Protein AF-A0A7S3GL20-F1 (afdb_monomer_lite)

Structure (mmCIF, N/CA/C/O backbone):
data_AF-A0A7S3GL20-F1
#
_entry.id   AF-A0A7S3GL20-F1
#
loop_
_atom_site.group_PDB
_atom_site.id
_atom_site.type_symbol
_atom_site.label_atom_id
_atom_site.label_alt_id
_atom_site.label_comp_id
_atom_site.label_asym_id
_atom_site.label_entity_id
_atom_site.label_seq_id
_atom_site.pdbx_PDB_ins_code
_atom_site.Cartn_x
_atom_site.Cartn_y
_atom_site.Cartn_z
_atom_site.occupancy
_atom_site.B_iso_or_equiv
_atom_site.auth_seq_id
_atom_site.auth_comp_id
_atom_site.auth_asym_id
_atom_site.auth_atom_id
_atom_site.pdbx_PDB_model_num
ATOM 1 N N . THR A 1 1 ? -21.320 -26.200 -39.723 1.00 30.44 1 THR A N 1
ATOM 2 C CA . THR A 1 1 ? -20.321 -26.781 -38.805 1.00 30.44 1 THR A CA 1
ATOM 3 C C . THR A 1 1 ? -19.218 -25.761 -38.632 1.00 30.44 1 THR A C 1
ATOM 5 O O . THR A 1 1 ? -18.372 -25.659 -39.505 1.00 30.44 1 THR A O 1
ATOM 8 N N . TYR A 1 2 ? -19.296 -24.916 -37.602 1.00 21.91 2 TYR A N 1
ATOM 9 C CA . TYR A 1 2 ? -18.288 -23.882 -37.343 1.00 21.91 2 TYR A CA 1
ATOM 10 C C . TYR A 1 2 ? -17.521 -24.263 -36.082 1.00 21.91 2 TYR A C 1
ATOM 12 O O . TYR A 1 2 ? -18.054 -24.242 -34.976 1.00 21.91 2 TYR A O 1
ATOM 20 N N . THR A 1 3 ? -16.285 -24.696 -36.287 1.00 19.56 3 THR A N 1
ATOM 21 C CA . THR A 1 3 ? -15.279 -24.933 -35.256 1.00 19.56 3 THR A CA 1
ATOM 22 C C . THR A 1 3 ? -14.728 -23.594 -34.778 1.00 19.56 3 THR A C 1
ATOM 24 O O . THR A 1 3 ? -14.127 -22.863 -35.562 1.00 19.56 3 THR A O 1
ATOM 27 N N . TYR A 1 4 ? -14.914 -23.283 -33.495 1.00 23.25 4 TYR A N 1
ATOM 28 C CA . TYR A 1 4 ? -14.201 -22.200 -32.823 1.00 23.25 4 TYR A CA 1
ATOM 29 C C . TYR A 1 4 ? -12.856 -22.735 -32.331 1.00 23.25 4 TYR A C 1
ATOM 31 O O . TYR A 1 4 ? -12.801 -23.557 -31.418 1.00 23.25 4 TYR A O 1
ATOM 39 N N . THR A 1 5 ? -11.764 -22.282 -32.936 1.00 19.97 5 THR A N 1
ATOM 40 C CA . THR A 1 5 ? -10.414 -22.454 -32.393 1.00 19.97 5 THR A CA 1
ATOM 41 C C . THR A 1 5 ? -10.163 -21.374 -31.345 1.00 19.97 5 THR A C 1
ATOM 43 O O . THR A 1 5 ? -10.086 -20.190 -31.667 1.00 19.97 5 THR A O 1
ATOM 46 N N . CYS A 1 6 ? -10.064 -21.791 -30.084 1.00 21.00 6 CYS A N 1
ATOM 47 C CA . CYS A 1 6 ? -9.682 -20.957 -28.952 1.00 21.00 6 CYS A CA 1
ATOM 48 C C . CYS A 1 6 ? -8.152 -20.825 -28.917 1.00 21.00 6 CYS A C 1
ATOM 50 O O . CYS A 1 6 ? -7.453 -21.772 -28.562 1.00 21.00 6 CYS A O 1
ATOM 52 N N . THR A 1 7 ? -7.623 -19.663 -29.296 1.00 22.42 7 THR A N 1
ATOM 53 C CA . THR A 1 7 ? -6.230 -19.291 -29.027 1.00 22.42 7 THR A CA 1
ATOM 54 C C . THR A 1 7 ? -6.183 -18.491 -27.732 1.00 22.42 7 THR A C 1
ATOM 56 O O . THR A 1 7 ? -6.545 -17.316 -27.697 1.00 22.42 7 THR A O 1
ATOM 59 N N . TYR A 1 8 ? -5.760 -19.159 -26.659 1.00 27.27 8 TYR A N 1
ATOM 60 C CA . TYR A 1 8 ? -5.381 -18.551 -25.388 1.00 27.27 8 TYR A CA 1
ATOM 61 C C . TYR A 1 8 ? -4.146 -17.665 -25.602 1.00 27.27 8 TYR A C 1
ATOM 63 O O . TYR A 1 8 ? -3.027 -18.163 -25.706 1.00 27.27 8 TYR A O 1
ATOM 71 N N . THR A 1 9 ? -4.337 -16.350 -25.659 1.00 23.98 9 THR A N 1
ATOM 72 C CA . THR A 1 9 ? -3.248 -15.375 -25.535 1.00 23.98 9 THR A CA 1
ATOM 73 C C . THR A 1 9 ? -3.442 -14.593 -24.248 1.00 23.98 9 THR A C 1
ATOM 75 O O . THR A 1 9 ? -4.439 -13.890 -24.090 1.00 23.98 9 THR A O 1
ATOM 78 N N . HIS A 1 10 ? -2.487 -14.798 -23.339 1.00 24.86 10 HIS A N 1
ATOM 79 C CA . HIS A 1 10 ? -2.195 -14.068 -22.107 1.00 24.86 10 HIS A CA 1
ATOM 80 C C . HIS A 1 10 ? -3.009 -12.778 -21.930 1.00 24.86 10 HIS A C 1
ATOM 82 O O . HIS A 1 10 ? -2.803 -11.766 -22.598 1.00 24.86 10 HIS A O 1
ATOM 88 N N . THR A 1 11 ? -3.967 -12.855 -21.016 1.00 27.80 11 THR A N 1
ATOM 89 C CA . THR A 1 11 ? -4.930 -11.818 -20.670 1.00 27.80 11 THR A CA 1
ATOM 90 C C . THR A 1 11 ? -4.244 -10.525 -20.243 1.00 27.80 11 THR A C 1
ATOM 92 O O . THR A 1 11 ? -3.670 -10.426 -19.160 1.00 27.80 11 THR A O 1
ATOM 95 N N . HIS A 1 12 ? -4.377 -9.530 -21.118 1.00 26.92 12 HIS A N 1
ATOM 96 C CA . HIS A 1 12 ? -4.284 -8.102 -20.860 1.00 26.92 12 HIS A CA 1
ATOM 97 C C . HIS A 1 12 ? -4.959 -7.713 -19.534 1.00 26.92 12 HIS A C 1
ATOM 99 O O . HIS A 1 12 ? -6.183 -7.611 -19.458 1.00 26.92 12 HIS A O 1
ATOM 105 N N . ILE A 1 13 ? -4.167 -7.367 -18.520 1.00 30.36 13 ILE A N 1
ATOM 106 C CA . ILE A 1 13 ? -4.601 -6.369 -17.540 1.00 30.36 13 ILE A CA 1
ATOM 107 C C . ILE A 1 13 ? -4.420 -5.021 -18.242 1.00 30.36 13 ILE A C 1
ATOM 109 O O . ILE A 1 13 ? -3.361 -4.396 -18.201 1.00 30.36 13 ILE A O 1
ATOM 113 N N . HIS A 1 14 ? -5.452 -4.604 -18.976 1.00 27.98 14 HIS A N 1
ATOM 114 C CA . HIS A 1 14 ? -5.572 -3.246 -19.492 1.00 27.98 14 HIS A CA 1
ATOM 115 C C . HIS A 1 14 ? -5.753 -2.303 -18.293 1.00 27.98 14 HIS A C 1
ATOM 117 O O . HIS A 1 14 ? -6.866 -1.919 -17.942 1.00 27.98 14 HIS A O 1
ATOM 123 N N . ILE A 1 15 ? -4.648 -1.900 -17.662 1.00 29.78 15 ILE A N 1
ATOM 124 C CA . ILE A 1 15 ? -4.615 -0.624 -16.952 1.00 29.78 15 ILE A CA 1
ATOM 125 C C . ILE A 1 15 ? -4.786 0.413 -18.054 1.00 29.78 15 ILE A C 1
ATOM 127 O O . ILE A 1 15 ? -3.854 0.711 -18.803 1.00 29.78 15 ILE A O 1
ATOM 131 N N . GLN A 1 16 ? -6.030 0.855 -18.252 1.00 27.94 16 GLN A N 1
ATOM 132 C CA . GLN A 1 16 ? -6.341 1.931 -19.173 1.00 27.94 16 GLN A CA 1
ATOM 133 C C . GLN A 1 16 ? -5.397 3.088 -18.859 1.00 27.94 16 GLN A C 1
ATOM 135 O O . GLN A 1 16 ? -5.426 3.651 -17.766 1.00 27.94 16 GLN A O 1
ATOM 140 N N . ILE A 1 17 ? -4.584 3.454 -19.849 1.00 30.78 17 ILE A N 1
ATOM 141 C CA . ILE A 1 17 ? -3.959 4.768 -19.952 1.00 30.78 17 ILE A CA 1
ATOM 142 C C . ILE A 1 17 ? -5.120 5.763 -20.062 1.00 30.78 17 ILE A C 1
ATOM 144 O O . ILE A 1 17 ? -5.525 6.188 -21.141 1.00 30.78 17 ILE A O 1
ATOM 148 N N . GLN A 1 18 ? -5.728 6.090 -18.925 1.00 32.22 18 GLN A N 1
ATOM 149 C CA . GLN A 1 18 ? -6.886 6.968 -18.828 1.00 32.22 18 GLN A CA 1
ATOM 150 C C . GLN A 1 18 ? -6.434 8.423 -18.673 1.00 32.22 18 GLN A C 1
ATOM 152 O O . GLN A 1 18 ? -6.988 9.188 -17.891 1.00 32.22 18 GLN A O 1
ATOM 157 N N . VAL A 1 19 ? -5.409 8.802 -19.437 1.00 31.69 19 VAL A N 1
ATOM 158 C CA . VAL A 1 19 ? -4.873 10.167 -19.470 1.00 31.69 19 VAL A CA 1
ATOM 159 C C . VAL A 1 19 ? -5.169 10.858 -20.805 1.00 31.69 19 VAL A C 1
ATOM 161 O O . VAL A 1 19 ? -5.196 12.080 -20.858 1.00 31.69 19 VAL A O 1
ATOM 164 N N . LEU A 1 20 ? -5.500 10.121 -21.875 1.00 27.00 20 LEU A N 1
ATOM 165 C CA . LEU A 1 20 ? -5.707 10.719 -23.206 1.00 27.00 20 LEU A CA 1
ATOM 166 C C . LEU A 1 20 ? -7.079 10.459 -23.849 1.00 27.00 20 LEU A C 1
ATOM 168 O O . LEU A 1 20 ? -7.271 10.813 -25.007 1.00 27.00 20 LEU A O 1
ATOM 172 N N . SER A 1 21 ? -8.054 9.891 -23.130 1.00 26.25 21 SER A N 1
ATOM 173 C CA . SER A 1 21 ? -9.374 9.571 -23.715 1.00 26.25 21 SER A CA 1
ATOM 174 C C . SER A 1 21 ? -10.589 10.028 -22.895 1.00 26.25 21 SER A C 1
ATOM 176 O O . SER A 1 21 ? -11.670 9.468 -23.018 1.00 26.25 21 SER A O 1
ATOM 178 N N . ARG A 1 22 ? -10.467 11.082 -22.072 1.00 31.00 22 ARG A N 1
ATOM 179 C CA . ARG A 1 22 ? -11.632 11.715 -21.407 1.00 31.00 22 ARG A CA 1
ATOM 180 C C . ARG A 1 22 ? -12.296 12.803 -22.268 1.00 31.00 22 ARG A C 1
ATOM 182 O O . ARG A 1 22 ? -12.617 13.876 -21.766 1.00 31.00 22 ARG A O 1
ATOM 189 N N . HIS A 1 23 ? -12.519 12.527 -23.553 1.00 32.56 23 HIS A N 1
ATOM 190 C CA . HIS A 1 23 ? -13.416 13.327 -24.395 1.00 32.56 23 HIS A CA 1
ATOM 191 C C . HIS A 1 23 ? -14.403 12.423 -25.145 1.00 32.56 23 HIS A C 1
ATOM 193 O O . HIS A 1 23 ? -14.121 11.922 -26.226 1.00 32.56 23 HIS A O 1
ATOM 199 N N . GLY A 1 24 ? -15.567 12.252 -24.525 1.00 32.28 24 GLY A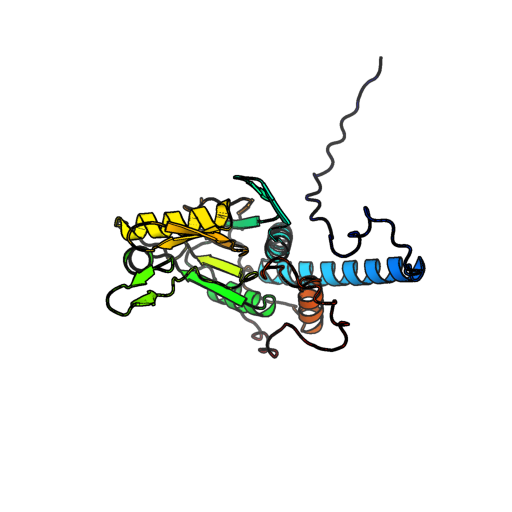 N 1
ATOM 200 C CA . GLY A 1 24 ? -16.773 11.577 -25.011 1.00 32.28 24 GLY A CA 1
ATOM 201 C C . GLY A 1 24 ? -17.559 11.198 -23.755 1.00 32.28 24 GLY A C 1
ATOM 202 O O . GLY A 1 24 ? -17.118 10.328 -23.024 1.00 32.28 24 GLY A O 1
ATOM 203 N N . ASP A 1 25 ? -18.555 11.941 -23.279 1.00 33.25 25 ASP A N 1
ATOM 204 C CA . ASP A 1 25 ? -19.716 12.469 -23.988 1.00 33.25 25 ASP A CA 1
ATOM 205 C C . ASP A 1 25 ? -20.115 13.867 -23.499 1.00 33.25 25 ASP A C 1
ATOM 207 O O . ASP A 1 25 ? -20.559 14.068 -22.370 1.00 33.25 25 ASP A O 1
ATOM 211 N N . GLY A 1 26 ? -19.988 14.845 -24.388 1.00 27.58 26 GLY A N 1
ATOM 212 C CA . GLY A 1 26 ? -20.417 16.220 -24.167 1.00 27.58 26 GLY A CA 1
ATOM 213 C C . GLY A 1 26 ? -19.928 17.073 -25.323 1.00 27.58 26 GLY A C 1
ATOM 214 O O . GLY A 1 26 ? -18.782 17.515 -25.331 1.00 27.58 26 GLY A O 1
ATOM 215 N N . TYR A 1 27 ? -20.775 17.243 -26.336 1.00 28.61 27 TYR A N 1
ATOM 216 C CA . TYR A 1 27 ? -20.508 18.055 -27.521 1.00 28.61 27 TYR A CA 1
ATOM 217 C C . TYR A 1 27 ? -20.230 19.521 -27.127 1.00 28.61 27 TYR A C 1
ATOM 219 O O . TYR A 1 27 ? -21.134 20.347 -27.063 1.00 28.61 27 TYR A O 1
ATOM 227 N N . ILE A 1 28 ? -18.960 19.861 -26.906 1.00 29.73 28 ILE A N 1
ATOM 228 C CA . ILE A 1 28 ? -18.428 21.216 -27.077 1.00 29.73 28 ILE A CA 1
ATOM 229 C C . ILE A 1 28 ? -17.234 21.079 -28.021 1.00 29.73 28 ILE A C 1
ATOM 231 O O . ILE A 1 28 ? -16.181 20.564 -27.648 1.00 29.73 28 ILE A O 1
ATOM 235 N N . LYS A 1 29 ? -17.422 21.494 -29.279 1.00 29.72 29 LYS A N 1
ATOM 236 C CA . LYS A 1 29 ? -16.366 21.540 -30.298 1.00 29.72 29 LYS A CA 1
ATOM 237 C C . LYS A 1 29 ? -15.327 22.595 -29.899 1.00 29.72 29 LYS A C 1
ATOM 239 O O . LYS A 1 29 ? -15.445 23.752 -30.289 1.00 29.72 29 LYS A O 1
ATOM 244 N N . ASN A 1 30 ? -14.304 22.207 -29.142 1.00 33.91 30 ASN A N 1
ATOM 245 C CA . ASN A 1 30 ? -13.076 22.993 -29.057 1.00 33.91 30 ASN A CA 1
ATOM 246 C C . ASN A 1 30 ? -12.225 22.696 -30.299 1.00 33.91 30 ASN A C 1
ATOM 248 O O . ASN A 1 30 ? -11.836 21.557 -30.541 1.00 33.91 30 ASN A O 1
ATOM 252 N N . HIS A 1 31 ? -11.941 23.730 -31.090 1.00 35.25 31 HIS A N 1
ATOM 253 C CA . HIS A 1 31 ? -11.265 23.661 -32.392 1.00 35.25 31 HIS A CA 1
ATOM 254 C C . HIS A 1 31 ? -9.758 23.319 -32.357 1.00 35.25 31 HIS A C 1
ATOM 256 O O . HIS A 1 31 ? -9.093 23.456 -33.375 1.00 35.25 31 HIS A O 1
ATOM 262 N N . ASN A 1 32 ? -9.219 22.809 -31.245 1.00 47.62 32 ASN A N 1
ATOM 263 C CA . ASN A 1 32 ? -7.805 22.432 -31.123 1.00 47.62 32 ASN A CA 1
ATOM 264 C C . ASN A 1 32 ? -7.654 20.942 -30.781 1.00 47.62 32 ASN A C 1
ATOM 266 O O . ASN A 1 32 ? -7.160 20.582 -29.713 1.00 47.62 32 ASN A O 1
ATOM 270 N N . SER A 1 33 ? -8.098 20.062 -31.680 1.00 46.72 33 SER A N 1
ATOM 271 C CA . SER A 1 33 ? -7.715 18.646 -31.622 1.00 46.72 33 SER A CA 1
ATOM 272 C C . SER A 1 33 ? -6.216 18.538 -31.945 1.00 46.72 33 SER A C 1
ATOM 274 O O . SER A 1 33 ? -5.782 19.137 -32.934 1.00 46.72 33 SER A O 1
ATOM 276 N N . PRO A 1 34 ? -5.406 17.811 -31.155 1.00 49.53 34 PRO A N 1
ATOM 277 C CA . PRO A 1 34 ? -4.002 17.604 -31.484 1.00 49.53 34 PRO A CA 1
ATOM 278 C C . PRO A 1 34 ? -3.886 16.907 -32.847 1.00 49.53 34 PRO A C 1
ATOM 280 O O . PRO A 1 34 ? -4.657 16.000 -33.165 1.00 49.53 34 PRO A O 1
ATOM 283 N N . SER A 1 35 ? -2.936 17.332 -33.681 1.00 45.84 35 SER A N 1
ATOM 284 C CA . SER A 1 35 ? -2.708 16.706 -34.986 1.00 45.84 35 SER A CA 1
ATOM 285 C C . SER A 1 35 ? -2.334 15.220 -34.823 1.00 45.84 35 SER A C 1
ATOM 287 O O . SER A 1 35 ? -1.730 14.852 -33.809 1.00 45.84 35 SER A O 1
ATOM 289 N N . PRO A 1 36 ? -2.599 14.347 -35.814 1.00 54.97 36 PRO A N 1
ATOM 290 C CA . PRO A 1 36 ? -2.254 12.921 -35.740 1.00 54.97 36 PRO A CA 1
ATOM 291 C C . PRO A 1 36 ? -0.782 12.666 -35.372 1.00 54.97 36 PRO A C 1
ATOM 293 O O . PRO A 1 36 ? -0.480 11.764 -34.597 1.00 54.97 36 PRO A O 1
ATOM 296 N N . SER A 1 37 ? 0.129 13.525 -35.845 1.00 56.84 37 SER A N 1
ATOM 297 C CA . SER A 1 37 ? 1.564 13.463 -35.543 1.00 56.84 37 SER A CA 1
ATOM 298 C C . SER A 1 37 ? 1.902 13.731 -34.072 1.00 56.84 37 SER A C 1
ATOM 300 O O . SER A 1 37 ? 2.857 13.161 -33.543 1.00 56.84 37 SER A O 1
ATOM 302 N N . SER A 1 38 ? 1.116 14.561 -33.383 1.00 56.47 38 SER A N 1
ATOM 303 C CA . SER A 1 38 ? 1.303 14.837 -31.954 1.00 56.47 38 SER A CA 1
ATOM 304 C C . SER A 1 38 ? 0.864 13.661 -31.074 1.00 56.47 38 SER A C 1
ATOM 306 O O . SER A 1 38 ? 1.562 13.326 -30.118 1.00 56.47 38 SER A O 1
ATOM 308 N N . HIS A 1 39 ? -0.213 12.960 -31.445 1.00 58.16 39 HIS A N 1
ATOM 309 C CA . HIS A 1 39 ? -0.658 11.745 -30.757 1.00 58.16 39 HIS A CA 1
ATOM 310 C C . HIS A 1 39 ? 0.375 10.616 -30.862 1.00 58.16 39 HIS A C 1
ATOM 312 O O . HIS A 1 39 ? 0.707 10.001 -29.848 1.00 58.16 39 HIS A O 1
ATOM 318 N N . THR A 1 40 ? 0.942 10.389 -32.052 1.00 60.53 40 THR A N 1
ATOM 319 C CA . THR A 1 40 ? 2.001 9.386 -32.257 1.00 60.53 40 THR A CA 1
ATOM 320 C C . THR A 1 40 ? 3.250 9.699 -31.430 1.00 60.53 40 THR A C 1
ATOM 322 O O . THR A 1 40 ? 3.814 8.804 -30.806 1.00 60.53 40 THR A O 1
ATOM 325 N N . ARG A 1 41 ? 3.649 10.976 -31.351 1.00 58.78 41 ARG A N 1
ATOM 326 C CA . ARG A 1 41 ? 4.816 11.410 -30.568 1.00 58.78 41 ARG A CA 1
ATOM 327 C C . ARG A 1 41 ? 4.618 11.223 -29.060 1.00 58.78 41 ARG A C 1
ATOM 329 O O . ARG A 1 41 ? 5.530 10.780 -28.367 1.00 58.78 41 ARG A O 1
ATOM 336 N N . VAL A 1 42 ? 3.434 11.529 -28.532 1.00 66.81 42 VAL A N 1
ATOM 337 C CA . VAL A 1 42 ? 3.131 11.304 -27.107 1.00 66.81 42 VAL A CA 1
ATOM 338 C C . VAL A 1 42 ? 3.130 9.808 -26.781 1.00 66.81 42 VAL A C 1
ATOM 340 O O . VAL A 1 42 ? 3.703 9.405 -25.772 1.00 66.81 42 VAL A O 1
ATOM 343 N N . GLN A 1 43 ? 2.565 8.972 -27.656 1.00 68.19 43 GLN A N 1
ATOM 344 C CA . GLN A 1 43 ? 2.589 7.516 -27.488 1.00 68.19 43 GLN A CA 1
ATOM 345 C C . GLN A 1 43 ? 4.015 6.951 -27.487 1.00 68.19 43 GLN A C 1
ATOM 347 O O . GLN A 1 43 ? 4.325 6.119 -26.635 1.00 68.19 43 GLN A O 1
ATOM 352 N N . SER A 1 44 ? 4.903 7.432 -28.366 1.00 73.81 44 SER A N 1
ATOM 353 C CA . SER A 1 44 ? 6.303 6.991 -28.371 1.00 73.81 44 SER A CA 1
ATOM 354 C C . SER A 1 44 ? 7.051 7.408 -27.102 1.00 73.81 44 SER A C 1
ATOM 356 O O . SER A 1 44 ? 7.797 6.609 -26.547 1.00 73.81 44 SER A O 1
ATOM 358 N N . HIS A 1 45 ? 6.821 8.623 -26.591 1.00 75.88 45 HIS A N 1
ATOM 359 C CA . HIS A 1 45 ? 7.448 9.070 -25.341 1.00 75.88 45 HIS A CA 1
ATOM 360 C C . HIS A 1 45 ? 6.952 8.279 -24.121 1.00 75.88 45 HIS A C 1
ATOM 362 O O . HIS A 1 45 ? 7.754 7.920 -23.261 1.00 75.88 45 HIS A O 1
ATOM 368 N N . LEU A 1 46 ? 5.655 7.959 -24.058 1.00 78.62 46 LEU A N 1
ATOM 369 C CA . LEU A 1 46 ? 5.089 7.134 -22.987 1.00 78.62 46 LEU A CA 1
ATOM 370 C C . LEU A 1 46 ? 5.598 5.690 -23.033 1.00 78.62 46 LEU A C 1
ATOM 372 O O . LEU A 1 46 ? 5.835 5.105 -21.979 1.00 78.62 46 LEU A O 1
ATOM 376 N N . ALA A 1 47 ? 5.791 5.124 -24.228 1.00 81.81 47 ALA A N 1
ATOM 377 C CA . ALA A 1 47 ? 6.353 3.785 -24.389 1.00 81.81 47 ALA A CA 1
ATOM 378 C C . ALA A 1 47 ? 7.782 3.705 -23.830 1.00 81.81 47 ALA A C 1
ATOM 380 O O . ALA A 1 47 ? 8.070 2.821 -23.027 1.00 81.81 47 ALA A O 1
ATOM 381 N N . VAL A 1 48 ? 8.631 4.682 -24.168 1.00 84.12 48 VAL A N 1
ATOM 382 C CA . VAL A 1 48 ? 10.002 4.777 -23.640 1.00 84.12 48 VAL A CA 1
ATOM 383 C C . VAL A 1 48 ? 9.999 4.996 -22.124 1.00 84.12 48 VAL A C 1
ATOM 385 O O . VAL A 1 48 ? 10.730 4.334 -21.394 1.00 84.12 48 VAL A O 1
ATOM 388 N N . ALA A 1 49 ? 9.139 5.882 -21.612 1.00 84.19 49 ALA A N 1
ATOM 389 C CA . ALA A 1 49 ? 9.039 6.126 -20.173 1.00 84.19 49 ALA A CA 1
ATOM 390 C C . ALA A 1 49 ? 8.571 4.876 -19.400 1.00 84.19 49 ALA A C 1
ATOM 392 O O . ALA A 1 49 ? 9.079 4.594 -18.314 1.00 84.19 49 ALA A O 1
ATOM 393 N N . ARG A 1 50 ? 7.653 4.090 -19.981 1.00 88.44 50 ARG A N 1
ATOM 394 C CA . ARG A 1 50 ? 7.221 2.795 -19.436 1.00 88.44 50 ARG A CA 1
ATOM 395 C C . ARG A 1 50 ? 8.363 1.785 -19.412 1.00 88.44 50 ARG A C 1
ATOM 397 O O . ARG A 1 50 ? 8.514 1.081 -18.419 1.00 88.44 50 ARG A O 1
ATOM 404 N N . GLU A 1 51 ? 9.138 1.696 -20.486 1.00 89.06 51 GLU A N 1
ATOM 405 C CA . GLU A 1 51 ? 10.288 0.791 -20.581 1.00 89.06 51 GLU A CA 1
ATOM 406 C C . GLU A 1 51 ? 11.365 1.141 -19.547 1.00 89.06 51 GLU A C 1
ATOM 408 O O . GLU A 1 51 ? 11.845 0.257 -18.834 1.00 89.06 51 GLU A O 1
ATOM 413 N N . ASN A 1 52 ? 11.655 2.431 -19.369 1.00 89.00 52 ASN A N 1
ATOM 414 C CA . ASN A 1 52 ? 12.547 2.913 -18.314 1.00 89.00 52 ASN A CA 1
ATOM 415 C C . ASN A 1 52 ? 12.015 2.552 -16.921 1.00 89.00 52 ASN A C 1
ATOM 417 O O . ASN A 1 52 ? 12.760 2.031 -16.094 1.00 89.00 52 ASN A O 1
ATOM 421 N N . ALA A 1 53 ? 10.717 2.763 -16.669 1.00 90.38 53 ALA A N 1
ATOM 422 C CA . ALA A 1 53 ? 10.090 2.390 -15.404 1.00 90.38 53 ALA A CA 1
ATOM 423 C C . ALA A 1 53 ? 10.193 0.884 -15.131 1.00 90.38 53 ALA A C 1
ATOM 425 O O . ALA A 1 53 ? 10.609 0.493 -14.044 1.00 90.38 53 ALA A O 1
ATOM 426 N N . LEU A 1 54 ? 9.869 0.038 -16.113 1.00 92.00 54 LEU A N 1
ATOM 427 C CA . LEU A 1 54 ? 9.993 -1.417 -15.991 1.00 92.00 54 LEU A CA 1
ATOM 428 C C . LEU A 1 54 ? 11.434 -1.850 -15.732 1.00 92.00 54 LEU A C 1
ATOM 430 O O . LEU A 1 54 ? 11.661 -2.709 -14.886 1.00 92.00 54 LEU A O 1
ATOM 434 N N . SER A 1 55 ? 12.398 -1.237 -16.416 1.00 90.62 55 SER A N 1
ATOM 435 C CA . SER A 1 55 ? 13.820 -1.536 -16.240 1.00 90.62 55 SER A CA 1
ATOM 436 C C . SER A 1 55 ? 14.288 -1.202 -14.821 1.00 90.62 55 SER A C 1
ATOM 438 O O . SER A 1 55 ? 14.936 -2.028 -14.183 1.00 90.62 55 SER A O 1
ATOM 440 N N . CYS A 1 56 ? 13.871 -0.054 -14.276 1.00 90.38 56 CYS A N 1
ATOM 441 C CA . CYS A 1 56 ? 14.118 0.310 -12.880 1.00 90.38 56 CYS A CA 1
ATOM 442 C C . CYS A 1 56 ? 13.456 -0.670 -11.899 1.00 90.38 56 CYS A C 1
ATOM 444 O O . CYS A 1 56 ? 14.111 -1.152 -10.980 1.00 90.38 56 CYS A O 1
ATOM 446 N N . MET A 1 57 ? 12.178 -1.015 -12.098 1.00 91.88 57 MET A N 1
ATOM 447 C CA . MET A 1 57 ? 11.484 -1.971 -11.223 1.00 91.88 57 MET A CA 1
ATOM 448 C C . MET A 1 57 ? 12.123 -3.364 -11.284 1.00 91.88 57 MET A C 1
ATOM 450 O O . MET A 1 57 ? 12.188 -4.054 -10.268 1.00 91.88 57 MET A O 1
ATOM 454 N N . LYS A 1 58 ? 12.632 -3.774 -12.450 1.00 89.94 58 LYS A N 1
ATOM 455 C CA . LYS A 1 58 ? 13.361 -5.033 -12.635 1.00 89.94 58 LYS A CA 1
ATOM 456 C C . LYS A 1 58 ? 14.714 -5.020 -11.944 1.00 89.94 58 LYS A C 1
ATOM 458 O O . LYS A 1 58 ? 15.070 -6.038 -11.367 1.00 89.94 58 LYS A O 1
ATOM 463 N N . ALA A 1 59 ? 15.429 -3.899 -11.951 1.00 87.62 59 ALA A N 1
ATOM 464 C CA . ALA A 1 59 ? 16.657 -3.770 -11.174 1.00 87.62 59 ALA A CA 1
ATOM 465 C C . ALA A 1 59 ? 16.374 -3.970 -9.676 1.00 87.62 59 ALA A C 1
ATOM 467 O O . ALA A 1 59 ? 17.005 -4.813 -9.056 1.00 87.62 59 ALA A O 1
ATOM 468 N N . ILE A 1 60 ? 15.337 -3.308 -9.143 1.00 87.69 60 ILE A N 1
ATOM 469 C CA . ILE A 1 60 ? 14.956 -3.399 -7.721 1.00 87.69 60 ILE A CA 1
ATOM 470 C C . ILE A 1 60 ? 14.487 -4.805 -7.332 1.00 87.69 60 ILE A C 1
ATOM 472 O O . ILE A 1 60 ? 14.749 -5.260 -6.225 1.00 87.69 60 ILE A O 1
ATOM 476 N N . THR A 1 61 ? 13.723 -5.476 -8.193 1.00 87.50 61 THR A N 1
ATOM 477 C CA . THR A 1 61 ? 13.094 -6.764 -7.854 1.00 87.50 61 THR A CA 1
ATOM 478 C C . THR A 1 61 ? 13.909 -7.979 -8.302 1.00 87.50 61 THR A C 1
ATOM 480 O O . THR A 1 61 ? 13.656 -9.089 -7.847 1.00 87.50 61 THR A O 1
ATOM 483 N N . GLY A 1 62 ? 14.859 -7.814 -9.222 1.00 86.19 62 GLY A N 1
ATOM 484 C CA . GLY A 1 62 ? 15.612 -8.913 -9.832 1.00 86.19 62 GLY A CA 1
ATOM 485 C C . GLY A 1 62 ? 14.778 -9.867 -10.702 1.00 86.19 62 GLY A C 1
ATOM 486 O O . GLY A 1 62 ? 15.323 -10.822 -11.250 1.00 86.19 62 GLY A O 1
ATOM 487 N N . ASP A 1 63 ? 13.471 -9.634 -10.860 1.00 88.00 63 ASP A N 1
ATOM 488 C CA . ASP A 1 63 ? 12.541 -10.513 -11.571 1.00 88.00 63 ASP A CA 1
ATOM 489 C C . ASP A 1 63 ? 11.625 -9.687 -12.488 1.00 88.00 63 ASP A C 1
ATOM 491 O O . ASP A 1 63 ? 11.094 -8.645 -12.108 1.00 88.00 63 ASP A O 1
ATOM 495 N N . SER A 1 64 ? 11.443 -10.146 -13.729 1.00 89.94 64 SER A N 1
ATOM 496 C CA . SER A 1 64 ? 10.674 -9.391 -14.731 1.00 89.94 64 SER A CA 1
ATOM 497 C C . SER A 1 64 ? 9.171 -9.383 -14.430 1.00 89.94 64 SER 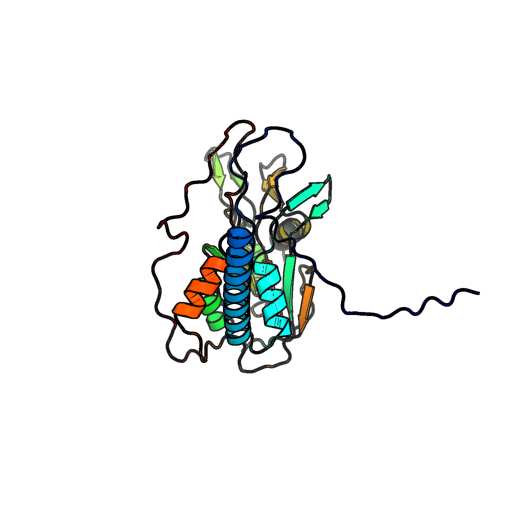A C 1
ATOM 499 O O . SER A 1 64 ? 8.515 -8.364 -14.625 1.00 89.94 64 SER A O 1
ATOM 501 N N . LEU A 1 65 ? 8.627 -10.485 -13.912 1.00 91.50 65 LEU A N 1
ATOM 502 C CA . LEU A 1 65 ? 7.230 -10.579 -13.504 1.00 91.50 65 LEU A CA 1
ATOM 503 C C . LEU A 1 65 ? 6.984 -9.716 -12.263 1.00 91.50 65 LEU A C 1
ATOM 505 O O . LEU A 1 65 ? 6.036 -8.933 -12.231 1.00 91.50 65 LEU A O 1
ATOM 509 N N . ALA A 1 66 ? 7.861 -9.807 -11.259 1.00 92.50 66 ALA A N 1
ATOM 510 C CA . ALA A 1 66 ? 7.767 -8.976 -10.058 1.00 92.50 66 ALA A CA 1
ATOM 511 C C . ALA A 1 66 ? 7.805 -7.476 -10.395 1.00 92.50 66 ALA A C 1
ATOM 513 O O . ALA A 1 66 ? 7.017 -6.705 -9.844 1.00 92.50 66 ALA A O 1
ATOM 514 N N . ALA A 1 67 ? 8.657 -7.077 -11.343 1.00 92.81 67 ALA A N 1
ATOM 515 C CA . ALA A 1 67 ? 8.755 -5.707 -11.832 1.00 92.81 67 ALA A CA 1
ATOM 516 C C . ALA A 1 67 ? 7.458 -5.198 -12.473 1.00 92.81 67 ALA A C 1
ATOM 518 O O . ALA A 1 67 ? 7.038 -4.071 -12.204 1.00 92.81 67 ALA A O 1
ATOM 519 N N . GLU A 1 68 ? 6.806 -6.019 -13.300 1.00 93.44 68 GLU A N 1
ATOM 520 C CA . GLU A 1 68 ? 5.529 -5.662 -13.922 1.00 93.44 68 GLU A CA 1
ATOM 521 C C . GLU A 1 68 ? 4.436 -5.464 -12.873 1.00 93.44 68 GLU A C 1
ATOM 523 O O . GLU A 1 68 ? 3.745 -4.445 -12.894 1.00 93.44 68 GLU A O 1
ATOM 528 N N . TYR A 1 69 ? 4.309 -6.386 -11.916 1.00 95.50 69 TYR A N 1
ATOM 529 C CA . TYR A 1 69 ? 3.338 -6.254 -10.829 1.00 95.50 69 TYR A CA 1
ATOM 530 C C . TYR A 1 69 ? 3.623 -5.051 -9.931 1.00 95.50 69 TYR A C 1
ATOM 532 O O . TYR A 1 69 ? 2.683 -4.349 -9.551 1.00 95.50 69 TYR A O 1
ATOM 540 N N . LEU A 1 70 ? 4.895 -4.770 -9.635 1.00 95.19 70 LEU A N 1
ATOM 541 C CA . LEU A 1 70 ? 5.284 -3.575 -8.892 1.00 95.19 70 LEU A CA 1
ATOM 542 C C . LEU A 1 70 ? 4.857 -2.315 -9.641 1.00 95.19 70 LEU A C 1
ATOM 544 O O . LEU A 1 70 ? 4.193 -1.455 -9.066 1.00 95.19 70 LEU A O 1
ATOM 548 N N . LEU A 1 71 ? 5.164 -2.229 -10.937 1.00 94.31 71 LEU A N 1
ATOM 549 C CA . LEU A 1 71 ? 4.771 -1.090 -11.755 1.00 94.31 71 LEU A CA 1
ATOM 550 C C . LEU A 1 71 ? 3.249 -0.918 -11.780 1.00 94.31 71 LEU A C 1
ATOM 552 O O . LEU A 1 71 ? 2.764 0.193 -11.573 1.00 94.31 71 LEU A O 1
ATOM 556 N N . MET A 1 72 ? 2.501 -2.008 -11.981 1.00 92.94 72 MET A N 1
ATOM 557 C CA . MET A 1 72 ? 1.036 -2.011 -11.939 1.00 92.94 72 MET A CA 1
ATOM 558 C C . MET A 1 72 ? 0.506 -1.514 -10.589 1.00 92.94 72 MET A C 1
ATOM 560 O O . MET A 1 72 ? -0.425 -0.713 -10.558 1.00 92.94 72 MET A O 1
ATOM 564 N N . CYS A 1 73 ? 1.124 -1.924 -9.479 1.00 94.69 73 CYS A N 1
ATOM 565 C CA . CYS A 1 73 ? 0.759 -1.474 -8.138 1.00 94.69 73 CYS A CA 1
ATOM 566 C C . CYS A 1 73 ? 0.993 0.031 -7.967 1.00 94.69 73 CYS A C 1
ATOM 568 O O . CYS A 1 73 ? 0.121 0.738 -7.460 1.00 94.69 73 CYS A O 1
ATOM 570 N N . LEU A 1 74 ? 2.133 0.546 -8.433 1.00 93.00 74 LEU A N 1
ATOM 571 C CA . LEU A 1 74 ? 2.499 1.957 -8.287 1.00 93.00 74 LEU A CA 1
ATOM 572 C C . LEU A 1 74 ? 1.630 2.902 -9.123 1.00 93.00 74 LEU A C 1
ATOM 574 O O . LEU A 1 74 ? 1.377 4.030 -8.691 1.00 93.00 74 LEU A O 1
ATOM 578 N N . ILE A 1 75 ? 1.146 2.452 -10.283 1.00 91.50 75 ILE A N 1
ATOM 579 C CA . ILE A 1 75 ? 0.219 3.225 -11.126 1.00 91.50 75 ILE A CA 1
ATOM 580 C C . ILE A 1 75 ? -1.257 2.988 -10.782 1.00 91.50 75 ILE A C 1
ATOM 582 O O . ILE A 1 75 ? -2.107 3.740 -11.255 1.00 91.50 75 ILE A O 1
ATOM 586 N N . SER A 1 76 ? -1.577 1.972 -9.972 1.00 90.62 76 SER A N 1
ATOM 587 C CA . SER A 1 76 ? -2.956 1.668 -9.570 1.00 90.62 76 SER A CA 1
ATOM 588 C C . SER A 1 76 ? -3.569 2.824 -8.777 1.00 90.62 76 SER A C 1
ATOM 590 O O . SER A 1 76 ? -2.920 3.409 -7.911 1.00 90.62 76 SER A O 1
ATOM 592 N N . ARG A 1 77 ? -4.811 3.189 -9.090 1.00 89.12 77 ARG A N 1
ATOM 593 C CA . ARG A 1 77 ? -5.549 4.289 -8.452 1.00 89.12 77 ARG A CA 1
ATOM 594 C C . ARG A 1 77 ? -7.017 3.934 -8.392 1.00 89.12 77 ARG A C 1
ATOM 596 O O . ARG A 1 77 ? -7.537 3.302 -9.314 1.00 89.12 77 ARG A O 1
ATOM 603 N N . VAL A 1 78 ? -7.710 4.397 -7.359 1.00 89.94 78 VAL A N 1
ATOM 604 C CA . VAL A 1 78 ? -9.167 4.255 -7.315 1.00 89.94 78 VAL A CA 1
ATOM 605 C C . VAL A 1 78 ? -9.789 5.053 -8.463 1.00 89.94 78 VAL A C 1
ATOM 607 O O . VAL A 1 78 ? -9.719 6.279 -8.511 1.00 89.94 78 VAL A O 1
ATOM 610 N N . THR A 1 79 ? -10.394 4.338 -9.407 1.00 88.50 79 THR A N 1
ATOM 611 C CA . THR A 1 79 ? -11.029 4.920 -10.599 1.00 88.50 79 THR A CA 1
ATOM 612 C C . THR A 1 79 ? -12.513 5.156 -10.382 1.00 88.50 79 THR A C 1
ATOM 614 O O . THR A 1 79 ? -13.040 6.192 -10.788 1.00 88.50 79 THR A O 1
ATOM 617 N N . GLU A 1 80 ? -13.174 4.215 -9.713 1.00 87.56 80 GLU A N 1
ATOM 618 C CA . GLU A 1 80 ? -14.609 4.236 -9.484 1.00 87.56 80 GLU A CA 1
ATOM 619 C C . GLU A 1 80 ? -14.953 3.541 -8.163 1.00 87.56 80 GLU A C 1
ATOM 621 O O . GLU A 1 80 ? -14.298 2.576 -7.755 1.00 87.56 80 GLU A O 1
ATOM 626 N N . ARG A 1 81 ? -15.993 4.048 -7.495 1.00 89.31 81 ARG A N 1
ATOM 627 C CA . ARG A 1 81 ? -16.567 3.479 -6.274 1.00 89.31 81 ARG A CA 1
ATOM 628 C C . ARG A 1 81 ? -18.046 3.210 -6.523 1.00 89.31 81 ARG A C 1
ATOM 630 O O . ARG A 1 81 ? -18.820 4.145 -6.717 1.00 89.31 81 ARG A O 1
ATOM 637 N N . LEU A 1 82 ? -18.431 1.939 -6.525 1.00 85.25 82 LEU A N 1
ATOM 638 C CA . LEU A 1 82 ? -19.795 1.481 -6.777 1.00 85.25 82 LEU A CA 1
ATOM 639 C C . LEU A 1 82 ? -20.295 0.705 -5.563 1.00 85.25 82 LEU A C 1
ATOM 641 O O . LEU A 1 82 ? -20.005 -0.480 -5.413 1.00 85.25 82 LEU A O 1
ATOM 645 N N . ALA A 1 83 ? -21.055 1.382 -4.701 1.00 79.75 83 ALA A N 1
ATOM 646 C CA . ALA A 1 83 ? -21.579 0.834 -3.450 1.00 79.75 83 ALA A CA 1
ATOM 647 C C . ALA A 1 83 ? -20.481 0.183 -2.582 1.00 79.75 83 ALA A C 1
ATOM 649 O O . ALA A 1 83 ? -19.767 0.887 -1.875 1.00 79.75 83 ALA A O 1
ATOM 650 N N . SER A 1 84 ? -20.338 -1.144 -2.636 1.00 76.12 84 SER A N 1
ATOM 651 C CA . SER A 1 84 ? -19.351 -1.920 -1.875 1.00 76.12 84 SER A CA 1
ATOM 652 C C . SER A 1 84 ? -18.084 -2.283 -2.660 1.00 76.12 84 SER A C 1
ATOM 654 O O . SER A 1 84 ? -17.214 -2.957 -2.112 1.00 76.12 84 SER A O 1
ATOM 656 N N . LEU A 1 85 ? -17.980 -1.899 -3.936 1.00 84.25 85 LEU A N 1
ATOM 657 C CA . LEU A 1 85 ? -16.861 -2.239 -4.812 1.00 84.25 85 LEU A CA 1
ATOM 658 C C . LEU A 1 85 ? -16.016 -1.005 -5.137 1.00 84.25 85 LEU A C 1
ATOM 660 O O . LEU A 1 85 ? -16.535 0.021 -5.579 1.00 84.25 85 LEU A O 1
ATOM 664 N N . THR A 1 86 ? -14.702 -1.149 -4.992 1.00 88.19 86 THR A N 1
ATOM 665 C CA . THR A 1 86 ? -13.724 -0.127 -5.370 1.00 88.19 86 THR A CA 1
ATOM 666 C C . THR A 1 86 ? -12.858 -0.650 -6.511 1.00 88.19 86 THR A C 1
ATOM 668 O O . THR A 1 86 ? -12.180 -1.668 -6.363 1.00 88.19 86 THR A O 1
ATOM 671 N N . LEU A 1 87 ? -12.871 0.042 -7.652 1.00 88.44 87 LEU A N 1
ATOM 672 C CA . LEU A 1 87 ? -12.170 -0.362 -8.872 1.00 88.44 87 LEU A CA 1
ATOM 673 C C . LEU A 1 87 ? -10.862 0.408 -9.072 1.00 88.44 87 LEU A C 1
ATOM 675 O O . LEU A 1 87 ? -10.763 1.594 -8.760 1.00 88.44 87 LEU A O 1
ATOM 679 N N . GLY A 1 88 ? -9.866 -0.258 -9.657 1.00 87.12 88 GLY A N 1
ATOM 680 C CA . GLY A 1 88 ? -8.584 0.339 -10.055 1.00 87.12 88 GLY A CA 1
ATOM 681 C C . GLY A 1 88 ? -7.486 0.331 -8.986 1.00 87.12 88 GLY A C 1
ATOM 682 O O . GLY A 1 88 ? -6.343 0.661 -9.298 1.00 87.12 88 GLY A O 1
ATOM 683 N N . LYS A 1 89 ? -7.794 -0.094 -7.755 1.00 91.06 89 LYS A N 1
ATOM 684 C CA . LYS A 1 89 ? -6.802 -0.341 -6.698 1.00 91.06 89 LYS A CA 1
ATOM 685 C C . LYS A 1 89 ? -6.116 -1.695 -6.892 1.00 91.06 89 LYS A C 1
ATOM 687 O O . LYS A 1 89 ? -6.758 -2.646 -7.335 1.00 91.06 89 LYS A O 1
ATOM 692 N N . LEU A 1 90 ? -4.840 -1.788 -6.521 1.00 93.44 90 LEU A N 1
ATOM 693 C CA . LEU A 1 90 ? -4.096 -3.045 -6.493 1.00 93.44 90 LEU A CA 1
ATOM 694 C C . LEU A 1 90 ? -3.288 -3.146 -5.197 1.00 93.44 90 LEU A C 1
ATOM 696 O O . LEU A 1 90 ? -2.418 -2.319 -4.932 1.00 93.44 90 LEU A O 1
ATOM 700 N N . ALA A 1 91 ? -3.575 -4.173 -4.401 1.00 95.12 91 ALA A N 1
ATOM 701 C CA . ALA A 1 91 ? -2.744 -4.601 -3.285 1.00 95.12 91 ALA A CA 1
ATOM 702 C C . ALA A 1 91 ? -1.849 -5.769 -3.718 1.00 95.12 91 ALA A C 1
ATOM 704 O O . ALA A 1 91 ? -2.344 -6.849 -4.057 1.00 95.12 91 ALA A O 1
ATOM 705 N N . LEU A 1 92 ? -0.536 -5.558 -3.690 1.00 96.31 92 LEU A N 1
ATOM 706 C CA . LEU A 1 92 ? 0.470 -6.522 -4.124 1.00 96.31 92 LEU A CA 1
ATOM 707 C C . LEU A 1 92 ? 1.141 -7.187 -2.923 1.00 96.31 92 LEU A C 1
ATOM 709 O O . LEU A 1 92 ? 1.573 -6.502 -2.006 1.00 96.31 92 LEU A O 1
ATOM 713 N N . ASN A 1 93 ? 1.289 -8.508 -2.950 1.00 96.31 93 ASN A N 1
ATOM 714 C CA . ASN A 1 93 ? 2.089 -9.252 -1.983 1.00 96.31 93 ASN A CA 1
ATOM 715 C C . ASN A 1 93 ? 3.299 -9.912 -2.653 1.00 96.31 93 ASN A C 1
ATOM 717 O O . ASN A 1 93 ? 3.134 -10.793 -3.503 1.00 96.31 93 ASN A O 1
ATOM 721 N N . PHE A 1 94 ? 4.500 -9.533 -2.223 1.00 94.50 94 PHE A N 1
ATOM 722 C CA . PHE A 1 94 ? 5.721 -10.289 -2.465 1.00 94.50 94 PHE A CA 1
ATOM 723 C C . PHE A 1 94 ? 5.881 -11.344 -1.374 1.00 94.50 94 PHE A C 1
ATOM 725 O O . PHE A 1 94 ? 6.064 -11.031 -0.199 1.00 94.50 94 PHE A O 1
ATOM 732 N N . SER A 1 95 ? 5.792 -12.605 -1.788 1.00 93.00 95 SER A N 1
ATOM 733 C CA . SER A 1 95 ? 5.867 -13.771 -0.905 1.00 93.00 95 SER A CA 1
ATOM 734 C C . SER A 1 95 ? 7.117 -14.605 -1.168 1.00 93.00 95 SER A C 1
ATOM 736 O O . SER A 1 95 ? 7.709 -14.501 -2.243 1.00 93.00 95 SER A O 1
ATOM 738 N N . GLY A 1 96 ? 7.482 -15.478 -0.229 1.00 89.44 96 GLY A N 1
ATOM 739 C CA . GLY A 1 96 ? 8.694 -16.296 -0.332 1.00 89.44 96 GLY A CA 1
ATOM 740 C C . GLY A 1 96 ? 9.967 -15.549 0.071 1.00 89.44 96 GLY A C 1
ATOM 741 O O . GLY A 1 96 ? 11.060 -16.009 -0.244 1.00 89.44 96 GLY A O 1
ATOM 742 N N . LEU A 1 97 ? 9.832 -14.401 0.744 1.00 89.94 97 LEU A N 1
ATOM 743 C CA . LEU A 1 97 ? 10.958 -13.627 1.260 1.00 89.94 97 LEU A CA 1
ATOM 744 C C . LEU A 1 97 ? 11.433 -14.218 2.593 1.00 89.94 97 LEU A C 1
ATOM 746 O O . LEU A 1 97 ? 10.626 -14.587 3.436 1.00 89.94 97 LEU A O 1
ATOM 750 N N . HIS A 1 98 ? 12.741 -14.295 2.816 1.00 85.62 98 HIS A N 1
ATOM 751 C CA . HIS A 1 98 ? 13.293 -14.732 4.104 1.00 85.62 98 HIS A CA 1
ATOM 752 C C . HIS A 1 98 ? 13.412 -13.557 5.086 1.00 85.62 98 HIS A C 1
ATOM 754 O O . HIS A 1 98 ? 13.526 -12.416 4.656 1.00 85.62 98 HIS A O 1
ATOM 760 N N . ARG A 1 99 ? 13.497 -13.799 6.402 1.00 81.19 99 ARG A N 1
ATOM 761 C CA . ARG A 1 99 ? 13.726 -12.721 7.400 1.00 81.19 99 ARG A CA 1
ATOM 762 C C . ARG A 1 99 ? 14.993 -11.902 7.156 1.00 81.19 99 ARG A C 1
ATOM 764 O O . ARG A 1 99 ? 15.027 -10.716 7.461 1.00 81.19 99 ARG A O 1
ATOM 771 N N . ASN A 1 100 ? 16.012 -12.530 6.570 1.00 80.31 100 ASN A N 1
ATOM 772 C CA . ASN A 1 100 ? 17.283 -11.889 6.221 1.00 80.31 100 ASN A CA 1
ATOM 773 C C . ASN A 1 100 ? 17.208 -11.074 4.919 1.00 80.31 100 ASN A C 1
ATOM 775 O O . ASN A 1 100 ? 18.222 -10.563 4.453 1.00 80.31 100 ASN A O 1
ATOM 779 N N . PHE A 1 101 ? 16.031 -10.988 4.302 1.00 84.25 101 PHE A N 1
ATOM 780 C CA . PHE A 1 101 ? 15.797 -10.176 3.123 1.00 84.25 101 PHE A CA 1
ATOM 781 C C . PHE A 1 101 ? 16.133 -8.702 3.396 1.00 84.25 101 PHE A C 1
ATOM 783 O O . PHE A 1 101 ? 15.725 -8.140 4.422 1.00 84.25 101 PHE A O 1
ATOM 790 N N . ASN A 1 102 ? 16.830 -8.062 2.449 1.00 85.06 102 ASN A N 1
ATOM 791 C CA . ASN A 1 102 ? 17.202 -6.648 2.504 1.00 85.06 102 ASN A CA 1
ATOM 792 C C . ASN A 1 102 ? 15.988 -5.728 2.240 1.00 85.06 102 ASN A C 1
ATOM 794 O O . ASN A 1 102 ? 15.925 -4.962 1.276 1.00 85.06 102 ASN A O 1
ATOM 798 N N . HIS A 1 103 ? 14.993 -5.800 3.126 1.00 87.69 103 HIS A N 1
ATOM 799 C CA . HIS A 1 103 ? 13.795 -4.967 3.084 1.00 87.69 103 HIS A CA 1
ATOM 800 C C . HIS A 1 103 ? 14.129 -3.477 3.212 1.00 87.69 103 HIS A C 1
ATOM 802 O O . HIS A 1 103 ? 13.458 -2.655 2.594 1.00 87.69 103 HIS A O 1
ATOM 808 N N . ALA A 1 104 ? 15.181 -3.122 3.957 1.00 87.75 104 ALA A N 1
ATOM 809 C CA . ALA A 1 104 ? 15.658 -1.746 4.069 1.00 87.75 104 ALA A CA 1
ATOM 810 C C . ALA A 1 104 ? 16.162 -1.198 2.723 1.00 87.75 104 ALA A C 1
ATOM 812 O O . ALA A 1 104 ? 15.790 -0.085 2.348 1.00 87.75 104 ALA A O 1
ATOM 813 N N . GLY A 1 105 ? 16.941 -1.988 1.976 1.00 87.88 105 GLY A N 1
ATOM 814 C CA . GLY A 1 105 ? 17.386 -1.671 0.618 1.00 87.88 105 GLY A CA 1
ATOM 815 C C . GLY A 1 105 ? 16.205 -1.488 -0.329 1.00 87.88 105 GLY A C 1
ATOM 816 O O . GLY A 1 105 ? 16.072 -0.432 -0.945 1.00 87.88 105 GLY A O 1
ATOM 817 N N . PHE A 1 106 ? 15.268 -2.442 -0.347 1.00 89.75 106 PHE A N 1
ATOM 818 C CA . PHE A 1 106 ? 14.044 -2.330 -1.146 1.00 89.75 106 PHE A CA 1
ATOM 819 C C . PHE A 1 106 ? 13.246 -1.054 -0.841 1.00 89.75 106 PHE A C 1
ATOM 821 O O . PHE A 1 106 ? 12.884 -0.317 -1.757 1.00 89.75 106 PHE A O 1
ATOM 828 N N . ILE A 1 107 ? 12.996 -0.766 0.440 1.00 91.19 107 ILE A N 1
ATOM 829 C CA . ILE A 1 107 ? 12.279 0.439 0.877 1.00 91.19 107 ILE A CA 1
ATOM 830 C C . ILE A 1 107 ? 13.041 1.694 0.442 1.00 91.19 107 ILE A C 1
ATOM 832 O O . ILE A 1 107 ? 12.445 2.611 -0.120 1.00 91.19 107 ILE A O 1
ATOM 836 N N . SER A 1 108 ? 14.354 1.741 0.670 1.00 89.88 108 SER A N 1
ATOM 837 C CA . SER A 1 108 ? 15.196 2.874 0.283 1.00 89.88 108 SER A CA 1
ATOM 838 C C . SER A 1 108 ? 15.110 3.132 -1.220 1.00 89.88 108 SER A C 1
ATOM 840 O O . SER A 1 108 ? 14.773 4.239 -1.639 1.00 89.88 108 SER A O 1
ATOM 842 N N . LEU A 1 109 ? 15.302 2.104 -2.045 1.00 90.12 109 LEU A N 1
ATOM 843 C CA . LEU A 1 109 ? 15.221 2.215 -3.498 1.00 90.12 109 LEU A CA 1
ATOM 844 C C . LEU A 1 109 ? 13.833 2.654 -3.957 1.00 90.12 109 LEU A C 1
ATOM 846 O O . LEU A 1 109 ? 13.722 3.617 -4.714 1.00 90.12 109 LEU A O 1
ATOM 850 N N . LEU A 1 110 ? 12.772 2.034 -3.438 1.00 90.62 110 LEU A N 1
ATOM 851 C CA . LEU A 1 110 ? 11.398 2.384 -3.790 1.00 90.62 110 LEU A CA 1
ATOM 852 C C . LEU A 1 110 ? 11.075 3.852 -3.471 1.00 90.62 110 LEU A C 1
ATOM 854 O O . LEU A 1 110 ? 10.373 4.502 -4.248 1.00 90.62 110 LEU A O 1
ATOM 858 N N . SER A 1 111 ? 11.639 4.399 -2.386 1.00 90.38 111 SER A N 1
ATOM 859 C CA . SER A 1 111 ? 11.452 5.803 -1.989 1.00 90.38 111 SER A CA 1
ATOM 860 C C . SER A 1 111 ? 11.885 6.808 -3.060 1.00 90.38 111 SER A C 1
ATOM 862 O O . SER A 1 111 ? 11.341 7.908 -3.121 1.00 90.38 111 SER A O 1
ATOM 864 N N . HIS A 1 112 ? 12.800 6.424 -3.954 1.00 88.12 112 HIS A N 1
ATOM 865 C CA . HIS A 1 112 ? 13.263 7.291 -5.034 1.00 88.12 112 HIS A CA 1
ATOM 866 C C . HIS A 1 112 ? 12.229 7.422 -6.158 1.00 88.12 112 HIS A C 1
ATOM 868 O O . HIS A 1 112 ? 12.284 8.393 -6.914 1.00 88.12 112 HIS A O 1
ATOM 874 N N . PHE A 1 113 ? 11.279 6.493 -6.272 1.00 88.19 113 PHE A N 1
ATOM 875 C CA . PHE A 1 113 ? 10.292 6.452 -7.357 1.00 88.19 113 PHE A CA 1
ATOM 876 C C . PHE A 1 113 ? 8.927 7.015 -6.963 1.00 88.19 113 PHE A C 1
ATOM 878 O O . PHE A 1 113 ? 8.127 7.358 -7.837 1.00 88.19 113 PHE A O 1
ATOM 885 N N . VAL A 1 114 ? 8.649 7.127 -5.663 1.00 89.06 114 VAL A N 1
ATOM 886 C CA . VAL A 1 114 ? 7.327 7.487 -5.141 1.00 89.06 114 VAL A CA 1
ATOM 887 C C . VAL A 1 114 ? 7.395 8.789 -4.340 1.00 89.06 114 VAL A C 1
ATOM 889 O O . VAL A 1 114 ? 8.365 9.018 -3.625 1.00 89.06 114 VAL A O 1
ATOM 892 N N . PRO A 1 115 ? 6.380 9.665 -4.432 1.00 86.75 115 PRO A N 1
ATOM 893 C CA . PRO A 1 115 ? 6.414 10.953 -3.741 1.00 86.75 115 PRO A CA 1
ATOM 894 C C . PRO A 1 115 ? 6.249 10.809 -2.223 1.00 86.75 115 PRO A C 1
ATOM 896 O O . PRO A 1 115 ? 6.872 11.545 -1.465 1.00 86.75 115 PRO A O 1
ATOM 899 N N . ASN A 1 116 ? 5.412 9.864 -1.785 1.00 90.31 116 ASN A N 1
ATOM 900 C CA . ASN A 1 116 ? 5.128 9.594 -0.381 1.00 90.31 116 ASN A CA 1
ATOM 901 C C . ASN A 1 116 ? 5.082 8.087 -0.148 1.00 90.31 116 ASN A C 1
ATOM 903 O O . ASN A 1 116 ? 4.487 7.346 -0.935 1.00 90.31 116 ASN A O 1
ATOM 907 N N . MET A 1 117 ? 5.663 7.649 0.965 1.00 94.00 117 MET A N 1
ATOM 908 C CA . MET A 1 117 ? 5.656 6.254 1.376 1.00 94.00 117 MET A CA 1
ATOM 909 C C . MET A 1 117 ? 5.516 6.140 2.891 1.00 94.00 117 MET A C 1
ATOM 911 O O . MET A 1 117 ? 6.137 6.896 3.639 1.00 94.00 117 MET A O 1
ATOM 915 N N . LYS A 1 118 ? 4.724 5.166 3.336 1.00 96.19 118 LYS A N 1
ATOM 916 C CA . LYS A 1 118 ? 4.571 4.779 4.737 1.00 96.19 118 LYS A CA 1
ATOM 917 C C . LYS A 1 118 ? 4.998 3.327 4.891 1.00 96.19 118 LYS A C 1
ATOM 919 O O . LYS A 1 118 ? 4.416 2.447 4.269 1.00 96.19 118 LYS A O 1
ATOM 924 N N . VAL A 1 119 ? 5.988 3.080 5.741 1.00 96.44 119 VAL A N 1
ATOM 925 C CA . VAL A 1 119 ? 6.393 1.719 6.110 1.00 96.44 119 VAL A CA 1
ATOM 926 C C . VAL A 1 119 ? 5.694 1.335 7.408 1.00 96.44 119 VAL A C 1
ATOM 928 O O . VAL A 1 119 ? 5.722 2.095 8.377 1.00 96.44 119 VAL A O 1
ATOM 931 N N . ILE A 1 120 ? 5.076 0.159 7.418 1.00 94.94 120 ILE A N 1
ATOM 932 C CA . ILE A 1 120 ? 4.427 -0.454 8.572 1.00 94.94 120 ILE A CA 1
ATOM 933 C C . ILE A 1 120 ? 5.132 -1.783 8.837 1.00 94.94 120 ILE A C 1
ATOM 935 O O . ILE A 1 120 ? 4.864 -2.777 8.165 1.00 94.94 120 ILE A O 1
ATOM 939 N N . ASN A 1 121 ? 6.045 -1.793 9.808 1.00 93.94 121 ASN A N 1
ATOM 940 C CA . ASN A 1 121 ? 6.677 -3.025 10.278 1.00 93.94 121 ASN A CA 1
ATOM 941 C C . ASN A 1 121 ? 5.748 -3.696 11.284 1.00 93.94 121 ASN A C 1
ATOM 943 O O . ASN A 1 121 ? 5.553 -3.193 12.394 1.00 93.94 121 ASN A O 1
ATOM 947 N N . LEU A 1 122 ? 5.131 -4.800 10.875 1.00 92.50 122 LEU A N 1
ATOM 948 C CA . LEU A 1 122 ? 4.184 -5.497 11.722 1.00 92.50 122 LEU A CA 1
ATOM 949 C C . LEU A 1 122 ? 4.925 -6.243 12.822 1.00 92.50 122 LEU A C 1
ATOM 951 O O . LEU A 1 122 ? 5.852 -7.007 12.573 1.00 92.50 122 LEU A O 1
ATOM 955 N N . SER A 1 123 ? 4.481 -5.990 14.045 1.00 93.06 123 SER A N 1
ATOM 956 C CA . SER A 1 123 ? 4.808 -6.754 15.239 1.00 93.06 123 SER A CA 1
ATOM 957 C C . SER A 1 123 ? 3.562 -6.801 16.115 1.00 93.06 123 SER A C 1
ATOM 959 O O . SER A 1 123 ? 2.703 -5.914 16.040 1.00 93.06 123 SER A O 1
ATOM 961 N N . VAL A 1 124 ? 3.468 -7.810 16.980 1.00 93.25 124 VAL A N 1
ATOM 962 C CA . VAL A 1 124 ? 2.366 -7.927 17.948 1.00 93.25 124 VAL A CA 1
ATOM 963 C C . VAL A 1 124 ? 2.279 -6.673 18.821 1.00 93.25 124 VAL A C 1
ATOM 965 O O . VAL A 1 124 ? 1.191 -6.144 19.044 1.00 93.25 124 VAL A O 1
ATOM 968 N N . LYS A 1 125 ? 3.432 -6.149 19.255 1.00 94.00 125 LYS A N 1
ATOM 969 C CA . LYS A 1 125 ? 3.516 -4.919 20.047 1.00 94.00 125 LYS A CA 1
ATOM 970 C C . LYS A 1 125 ? 2.946 -3.718 19.293 1.00 94.00 125 LYS A C 1
ATOM 972 O O . LYS A 1 125 ? 2.053 -3.050 19.804 1.00 94.00 125 LYS A O 1
ATOM 977 N N . TYR A 1 126 ? 3.417 -3.477 18.068 1.00 94.12 126 TYR A N 1
ATOM 978 C CA . TYR A 1 126 ? 2.961 -2.349 17.252 1.00 94.12 126 TYR A CA 1
ATOM 979 C C . TYR A 1 126 ? 1.456 -2.424 16.970 1.00 94.12 126 TYR A C 1
ATOM 981 O O . TYR A 1 126 ? 0.740 -1.440 17.133 1.00 94.12 126 TYR A O 1
ATOM 989 N N . LEU A 1 127 ? 0.945 -3.611 16.631 1.00 94.00 127 LEU A N 1
ATOM 990 C CA . LEU A 1 127 ? -0.486 -3.800 16.415 1.00 94.00 127 LEU A CA 1
ATOM 991 C C . LEU A 1 127 ? -1.308 -3.533 17.680 1.00 94.00 127 LEU A C 1
ATOM 993 O O . LEU A 1 127 ? -2.371 -2.936 17.574 1.00 94.00 127 LEU A O 1
ATOM 997 N N . ASN A 1 128 ? -0.847 -3.941 18.861 1.00 95.12 128 ASN A N 1
ATOM 998 C CA . ASN A 1 128 ? -1.616 -3.767 20.094 1.00 95.12 128 ASN A CA 1
ATOM 999 C C . ASN A 1 128 ? -1.556 -2.336 20.662 1.00 95.12 128 ASN A C 1
ATOM 1001 O O . ASN A 1 128 ? -2.532 -1.900 21.276 1.00 95.12 128 ASN A O 1
ATOM 1005 N N . GLU A 1 129 ? -0.441 -1.621 20.478 1.00 94.75 129 GLU A N 1
ATOM 1006 C CA . GLU A 1 129 ? -0.179 -0.321 21.120 1.00 94.75 129 GLU A CA 1
ATOM 1007 C C . GLU A 1 129 ? -0.476 0.895 20.227 1.00 94.75 129 GLU A C 1
ATOM 1009 O O . GLU A 1 129 ? -0.724 1.986 20.740 1.00 94.75 129 GLU A O 1
ATOM 1014 N N . SER A 1 130 ? -0.447 0.750 18.899 1.00 94.44 130 SER A N 1
ATOM 1015 C CA . SER A 1 130 ? -0.630 1.881 17.981 1.00 94.44 130 SER A CA 1
ATOM 1016 C C . SER A 1 130 ? -2.101 2.186 17.684 1.00 94.44 130 SER A C 1
ATOM 1018 O O . SER A 1 130 ? -2.972 1.325 17.767 1.00 94.44 130 SER A O 1
ATOM 1020 N N . ALA A 1 131 ? -2.389 3.424 17.279 1.00 94.62 131 ALA A N 1
ATOM 1021 C CA . ALA A 1 131 ? -3.708 3.829 16.795 1.00 94.62 131 ALA A CA 1
ATOM 1022 C C . ALA A 1 131 ? -3.694 3.905 15.264 1.00 94.62 131 ALA A C 1
ATOM 1024 O O . ALA A 1 131 ? -3.058 4.784 14.686 1.00 94.62 131 ALA A O 1
ATOM 1025 N N . PHE A 1 132 ? -4.380 2.985 14.580 1.00 95.88 132 PHE A N 1
ATOM 1026 C CA . PHE A 1 132 ? -4.360 2.965 13.111 1.00 95.88 132 PHE A CA 1
ATOM 1027 C C . PHE A 1 132 ? -5.339 3.960 12.492 1.00 95.88 132 PHE A C 1
ATOM 1029 O O . PHE A 1 132 ? -5.080 4.490 11.412 1.00 95.88 132 PHE A O 1
ATOM 1036 N N . VAL A 1 133 ? -6.446 4.233 13.179 1.00 96.19 133 VAL A N 1
ATOM 1037 C CA . VAL A 1 133 ? -7.477 5.171 12.732 1.00 96.19 133 VAL A CA 1
ATOM 1038 C C . VAL A 1 133 ? -7.493 6.420 13.605 1.00 96.19 133 VAL A C 1
ATOM 1040 O O . VAL A 1 133 ? -7.197 6.332 14.799 1.00 96.19 133 VAL A O 1
ATOM 1043 N N . PRO A 1 134 ? -7.858 7.582 13.043 1.00 96.06 134 PRO A N 1
ATOM 1044 C CA . PRO A 1 134 ? -8.081 8.775 13.840 1.00 96.06 134 PRO A CA 1
ATOM 1045 C C . PRO A 1 134 ? -9.184 8.560 14.872 1.00 96.06 134 PRO A C 1
ATOM 1047 O O . PRO A 1 134 ? -10.216 7.961 14.561 1.00 96.06 134 PRO A O 1
ATOM 1050 N N . LYS A 1 135 ? -8.980 9.085 16.082 1.00 94.94 135 LYS A N 1
ATOM 1051 C CA . LYS A 1 135 ? -9.934 8.970 17.189 1.00 94.94 135 LYS A CA 1
ATOM 1052 C C . LYS A 1 135 ? -10.256 10.333 17.783 1.00 94.94 135 LYS A C 1
ATOM 1054 O O . LYS A 1 135 ? -9.353 11.114 18.082 1.00 94.94 135 LYS A O 1
ATOM 1059 N N . LYS A 1 136 ? -11.539 10.641 17.962 1.00 94.81 136 LYS A N 1
ATOM 1060 C CA . LYS A 1 136 ? -11.978 11.862 18.636 1.00 94.81 136 LYS A CA 1
ATOM 1061 C C . LY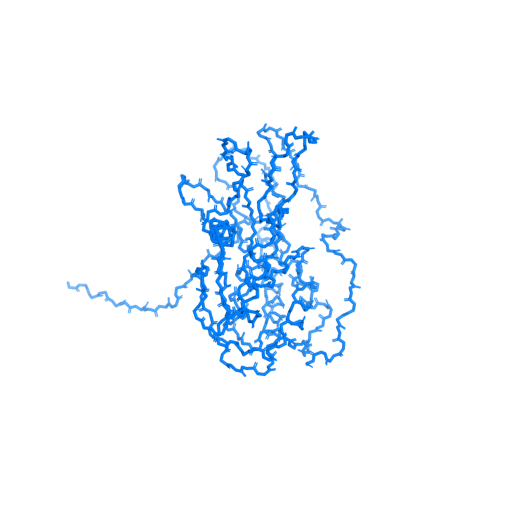S A 1 136 ? -11.728 11.718 20.131 1.00 94.81 136 LYS A C 1
ATOM 1063 O O . LYS A 1 136 ? -12.280 10.836 20.781 1.00 94.81 136 LYS A O 1
ATOM 1068 N N . ASP A 1 137 ? -10.912 12.617 20.653 1.00 92.88 137 ASP A N 1
ATOM 1069 C CA . ASP A 1 137 ? -10.730 12.826 22.076 1.00 92.88 137 ASP A CA 1
ATOM 1070 C C . ASP A 1 137 ? -11.637 13.986 22.510 1.00 92.88 137 ASP A C 1
ATOM 1072 O O . ASP A 1 137 ? -11.556 15.102 21.976 1.00 92.88 137 ASP A O 1
ATOM 1076 N N . TYR A 1 138 ? -12.562 13.694 23.422 1.00 91.81 138 TYR A N 1
ATOM 1077 C CA . TYR A 1 138 ? -13.538 14.659 23.920 1.00 91.81 138 TYR A CA 1
ATOM 1078 C C . TYR A 1 138 ? -13.011 15.492 25.088 1.00 91.81 138 TYR A C 1
ATOM 1080 O O . TYR A 1 138 ? -13.502 16.606 25.270 1.00 91.81 138 TYR A O 1
ATOM 1088 N N . ASP A 1 139 ? -11.983 15.024 25.798 1.00 93.38 139 ASP A N 1
ATOM 1089 C CA . ASP A 1 139 ? -11.381 15.751 26.917 1.00 93.38 139 ASP A CA 1
ATOM 1090 C C . ASP A 1 139 ? -10.600 16.958 26.391 1.00 93.38 139 ASP A C 1
ATOM 1092 O O . ASP A 1 139 ? -10.789 18.087 26.842 1.00 93.38 139 ASP A O 1
ATOM 1096 N N . ILE A 1 140 ? -9.783 16.747 25.352 1.00 92.75 140 ILE A N 1
ATOM 1097 C CA . ILE A 1 140 ? -9.049 17.829 24.669 1.00 92.75 140 ILE A CA 1
ATOM 1098 C C . ILE A 1 140 ? -9.793 18.394 23.449 1.00 92.75 140 ILE A C 1
ATOM 1100 O O . ILE A 1 140 ? -9.274 19.271 22.756 1.00 92.75 140 ILE A O 1
ATOM 1104 N N . GLN A 1 141 ? -10.987 17.875 23.151 1.00 91.50 141 GLN A N 1
ATOM 1105 C CA . GLN A 1 141 ? -11.832 18.236 22.006 1.00 91.50 141 GLN A CA 1
ATOM 1106 C C . GLN A 1 141 ? -11.135 18.172 20.632 1.00 91.50 141 GLN A C 1
ATOM 1108 O O . GLN A 1 141 ? -11.524 18.866 19.685 1.00 91.50 141 GLN A O 1
ATOM 1113 N N . ARG A 1 142 ? -10.154 17.286 20.445 1.00 92.00 142 ARG A N 1
ATOM 1114 C CA . ARG A 1 142 ? -9.367 17.162 19.202 1.00 92.00 142 ARG A CA 1
ATOM 1115 C C . ARG A 1 142 ? -9.493 15.782 18.578 1.00 92.00 142 ARG A C 1
ATOM 1117 O O . ARG A 1 142 ? -9.822 14.810 19.240 1.00 92.00 142 ARG A O 1
ATOM 1124 N N . LEU A 1 143 ? -9.266 15.716 17.271 1.00 91.94 143 LEU A N 1
ATOM 1125 C CA . LEU A 1 143 ? -9.126 14.445 16.573 1.00 91.94 143 LEU A CA 1
ATOM 1126 C C . LEU A 1 143 ? -7.652 14.037 16.648 1.00 91.94 143 LEU A C 1
ATOM 1128 O O . LEU A 1 143 ? -6.793 14.737 16.112 1.00 91.94 143 LEU A O 1
ATOM 1132 N N . LEU A 1 144 ? -7.367 12.948 17.352 1.00 94.19 144 LEU A N 1
ATOM 1133 C CA . LEU A 1 144 ? -6.048 12.331 17.379 1.00 94.19 144 LEU A CA 1
ATOM 1134 C C . LEU A 1 144 ? -5.793 11.660 16.031 1.00 94.19 144 LEU A C 1
ATOM 1136 O O . LEU A 1 144 ? -6.706 11.075 15.448 1.00 94.19 144 LEU A O 1
ATOM 1140 N N . HIS A 1 145 ? -4.565 11.770 15.534 1.00 93.06 145 HIS A N 1
ATOM 1141 C CA . HIS A 1 145 ? -4.181 11.186 14.254 1.00 93.06 145 HIS A CA 1
ATOM 1142 C C . HIS A 1 145 ? -4.055 9.664 14.366 1.00 93.06 145 HIS A C 1
ATOM 1144 O O . HIS A 1 145 ? -3.720 9.136 15.425 1.00 93.06 145 HIS A O 1
ATOM 1150 N N . GLY A 1 146 ? -4.320 8.977 13.257 1.00 94.25 146 GLY A N 1
ATOM 1151 C CA . GLY A 1 146 ? -4.072 7.545 13.115 1.00 94.25 146 GLY A CA 1
ATOM 1152 C C . GLY A 1 146 ? -2.963 7.276 12.106 1.00 94.25 146 GLY A C 1
ATOM 1153 O O . GLY A 1 146 ? -2.753 8.063 11.184 1.00 94.25 146 GLY A O 1
ATOM 1154 N N . GLU A 1 147 ? -2.284 6.141 12.240 1.00 95.00 147 GLU A N 1
ATOM 1155 C CA . GLU A 1 147 ? -1.187 5.725 11.352 1.00 95.00 147 GLU A CA 1
ATOM 1156 C C . GLU A 1 147 ? -1.598 5.624 9.873 1.00 95.00 147 GLU A C 1
ATOM 1158 O O . GLU A 1 147 ? -0.783 5.876 8.986 1.00 95.00 147 GLU A O 1
ATOM 1163 N N . LEU A 1 148 ? -2.860 5.268 9.601 1.00 95.88 148 LEU A N 1
ATOM 1164 C CA . LEU A 1 148 ? -3.404 5.116 8.248 1.00 95.88 148 LEU A CA 1
ATOM 1165 C C . LEU A 1 148 ? -4.049 6.399 7.704 1.00 95.88 148 LEU A C 1
ATOM 1167 O O . LEU A 1 148 ? -4.570 6.393 6.588 1.00 95.88 148 LEU A O 1
ATOM 1171 N N . GLN A 1 149 ? -4.007 7.507 8.453 1.00 94.81 149 GLN A N 1
ATOM 1172 C CA . GLN A 1 149 ? -4.458 8.818 7.982 1.00 94.81 149 GLN A CA 1
ATOM 1173 C C . GLN A 1 149 ? -3.419 9.425 7.028 1.00 94.81 149 GLN A C 1
ATOM 1175 O O . GLN A 1 149 ? -2.662 10.329 7.379 1.00 94.81 149 GLN A O 1
ATOM 1180 N N . LEU A 1 150 ? -3.368 8.893 5.809 1.00 94.19 150 LEU A N 1
ATOM 1181 C CA . LEU A 1 150 ? -2.354 9.215 4.810 1.00 94.19 150 LEU A CA 1
ATOM 1182 C C . LEU A 1 150 ? -2.957 10.004 3.638 1.00 94.19 150 LEU A C 1
ATOM 1184 O O . LEU A 1 150 ? -4.123 9.800 3.289 1.00 94.19 150 LEU A O 1
ATOM 1188 N N . PRO A 1 151 ? -2.181 10.897 2.996 1.00 92.31 151 PRO A N 1
ATOM 1189 C CA . PRO A 1 151 ? -2.634 11.568 1.788 1.00 92.31 151 PRO A CA 1
ATOM 1190 C C . PRO A 1 151 ? -2.766 10.573 0.628 1.00 92.31 151 PRO A C 1
ATOM 1192 O O . PRO A 1 151 ? -2.022 9.591 0.538 1.00 92.31 151 PRO A O 1
ATOM 1195 N N . ALA A 1 152 ? -3.690 10.860 -0.290 1.00 89.62 152 ALA A N 1
ATOM 1196 C CA . ALA A 1 152 ? -3.908 10.043 -1.480 1.00 89.62 152 ALA A CA 1
ATOM 1197 C C . ALA A 1 152 ? -2.622 9.894 -2.314 1.00 89.62 152 ALA A C 1
ATOM 1199 O O . ALA A 1 152 ? -1.859 10.845 -2.488 1.00 89.62 152 ALA A O 1
ATOM 1200 N N . GLY A 1 153 ? -2.398 8.694 -2.844 1.00 89.00 153 GLY A N 1
ATOM 1201 C CA . GLY A 1 153 ? -1.196 8.313 -3.579 1.00 89.00 153 GLY A CA 1
ATOM 1202 C C . GLY A 1 153 ? -0.009 7.905 -2.700 1.00 89.00 153 GLY A C 1
ATOM 1203 O O . GLY A 1 153 ? 1.046 7.595 -3.249 1.00 89.00 153 GLY A O 1
ATOM 1204 N N . THR A 1 154 ? -0.145 7.888 -1.368 1.00 93.62 154 THR A N 1
ATOM 1205 C CA . THR A 1 154 ? 0.908 7.362 -0.482 1.00 93.62 154 THR A CA 1
ATOM 1206 C C . THR A 1 154 ? 1.022 5.852 -0.641 1.00 93.62 154 THR A C 1
ATOM 1208 O O . THR A 1 154 ? 0.042 5.133 -0.448 1.00 93.62 154 THR A O 1
ATOM 1211 N N . VAL A 1 155 ? 2.221 5.362 -0.953 1.00 95.75 155 VAL A N 1
ATOM 1212 C CA . VAL A 1 155 ? 2.489 3.921 -1.027 1.00 95.75 155 VAL A CA 1
ATOM 1213 C C . VAL A 1 155 ? 2.678 3.366 0.378 1.00 95.75 155 VAL A C 1
ATOM 1215 O O . VAL A 1 155 ? 3.537 3.837 1.121 1.00 95.75 155 VAL A O 1
ATOM 1218 N N . ILE A 1 156 ? 1.890 2.364 0.754 1.00 97.19 156 ILE A N 1
ATOM 1219 C CA . ILE A 1 156 ? 2.022 1.689 2.046 1.00 97.19 156 ILE A CA 1
ATOM 1220 C C . ILE A 1 156 ? 2.824 0.408 1.836 1.00 97.19 156 ILE A C 1
ATOM 1222 O O . ILE A 1 156 ? 2.394 -0.473 1.097 1.00 97.19 156 ILE A O 1
ATOM 1226 N N . VAL A 1 157 ? 3.970 0.293 2.499 1.00 97.06 157 VAL A N 1
ATOM 1227 C CA . VAL A 1 157 ? 4.763 -0.939 2.542 1.00 97.06 157 VAL A CA 1
ATOM 1228 C C . VAL A 1 157 ? 4.517 -1.617 3.882 1.00 97.06 157 VAL A C 1
ATOM 1230 O O . VAL A 1 157 ? 4.910 -1.101 4.926 1.00 97.06 157 VAL A O 1
ATOM 1233 N N . VAL A 1 158 ? 3.854 -2.765 3.855 1.00 96.56 158 VAL A N 1
ATOM 1234 C CA . VAL A 1 158 ? 3.577 -3.594 5.025 1.00 96.56 158 VAL A CA 1
ATOM 1235 C C . VAL A 1 158 ? 4.626 -4.694 5.091 1.00 96.56 158 VAL A C 1
ATOM 1237 O O . VAL A 1 158 ? 4.697 -5.552 4.215 1.00 96.56 158 VAL A O 1
ATOM 1240 N N . ASN A 1 159 ? 5.446 -4.672 6.131 1.00 94.25 159 ASN A N 1
ATOM 1241 C CA . ASN A 1 159 ? 6.477 -5.671 6.354 1.00 94.25 159 ASN A CA 1
ATOM 1242 C C . ASN A 1 159 ? 5.986 -6.695 7.384 1.00 94.25 159 ASN A C 1
ATOM 1244 O O . ASN A 1 159 ? 5.891 -6.386 8.571 1.00 94.25 159 ASN A O 1
ATOM 1248 N N . GLU A 1 160 ? 5.660 -7.904 6.922 1.00 93.50 160 GLU A N 1
ATOM 1249 C CA . GLU A 1 160 ? 5.277 -9.043 7.768 1.00 93.50 160 GLU A CA 1
ATOM 1250 C C . GLU A 1 160 ? 6.491 -9.868 8.223 1.00 93.50 160 GLU A C 1
ATOM 1252 O O . GLU A 1 160 ? 6.353 -10.719 9.094 1.00 93.50 160 GLU A O 1
ATOM 1257 N N . LEU A 1 161 ? 7.691 -9.615 7.686 1.00 89.31 161 LEU A N 1
ATOM 1258 C CA . LEU A 1 161 ? 8.900 -10.387 8.017 1.00 89.31 161 LEU A CA 1
ATOM 1259 C C . LEU A 1 161 ? 9.379 -10.162 9.458 1.00 89.31 161 LEU A C 1
ATOM 1261 O O . LEU A 1 161 ? 10.109 -10.983 10.006 1.00 89.31 161 LEU A O 1
ATOM 1265 N N . THR A 1 162 ? 8.967 -9.049 10.068 1.00 84.69 162 THR A N 1
ATOM 1266 C CA . THR A 1 162 ? 9.244 -8.703 11.470 1.00 84.69 162 THR A CA 1
ATOM 1267 C C . THR A 1 162 ? 8.163 -9.195 12.431 1.00 84.69 162 THR A C 1
ATOM 1269 O O . THR A 1 162 ? 8.189 -8.842 13.608 1.00 84.69 162 THR A O 1
ATOM 1272 N N . MET A 1 163 ? 7.170 -9.942 11.941 1.00 85.25 163 MET A N 1
ATOM 1273 C CA . MET A 1 163 ? 6.059 -10.394 12.766 1.00 85.25 163 MET A CA 1
ATOM 1274 C C . MET A 1 163 ? 6.514 -11.542 13.673 1.00 85.25 163 MET A C 1
ATOM 1276 O O . MET A 1 163 ? 6.796 -12.649 13.214 1.00 85.25 163 MET A O 1
ATOM 1280 N N . ASP A 1 164 ? 6.566 -11.266 14.972 1.00 81.75 164 ASP A N 1
ATOM 1281 C CA . ASP A 1 164 ? 6.868 -12.259 16.000 1.00 81.75 164 ASP A CA 1
ATOM 1282 C C . ASP A 1 164 ? 5.624 -13.056 16.421 1.00 81.75 164 ASP A C 1
ATOM 1284 O O . ASP A 1 164 ? 4.482 -12.609 16.271 1.00 81.75 164 ASP A O 1
ATOM 1288 N N . GLU A 1 165 ? 5.851 -14.235 17.000 1.00 81.62 165 GLU A N 1
ATOM 1289 C CA . GLU A 1 165 ? 4.798 -15.015 17.650 1.00 81.62 165 GLU A CA 1
ATOM 1290 C C . GLU A 1 165 ? 4.260 -14.275 18.884 1.00 81.62 165 GLU A C 1
ATOM 1292 O O . GLU A 1 165 ? 5.006 -13.696 19.674 1.00 81.62 165 GLU A O 1
ATOM 1297 N N . GLY A 1 166 ? 2.942 -14.300 19.075 1.00 87.19 166 GLY A N 1
ATOM 1298 C CA . GLY A 1 166 ? 2.307 -13.683 20.233 1.00 87.19 166 GLY A CA 1
ATOM 1299 C C . GLY A 1 166 ? 0.797 -13.557 20.085 1.00 87.19 166 GLY A C 1
ATOM 1300 O O . GLY A 1 166 ? 0.204 -14.005 19.104 1.00 87.19 166 GLY A O 1
ATOM 1301 N N . VAL A 1 167 ? 0.166 -12.943 21.087 1.00 89.38 167 VAL A N 1
ATOM 1302 C CA . VAL A 1 167 ? -1.291 -12.785 21.143 1.00 89.38 167 VAL A CA 1
ATOM 1303 C C . VAL A 1 167 ? -1.677 -11.359 20.766 1.00 89.38 167 VAL A C 1
ATOM 1305 O O . VAL A 1 167 ? -1.281 -10.390 21.421 1.00 89.38 167 VAL A O 1
ATOM 1308 N N . LEU A 1 168 ? -2.485 -11.232 19.715 1.00 91.44 168 LEU A N 1
ATOM 1309 C CA . LEU A 1 168 ? -3.149 -9.974 19.393 1.00 91.44 168 LEU A CA 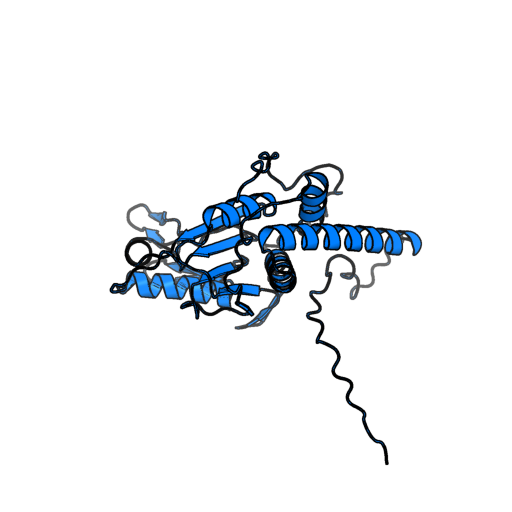1
ATOM 1310 C C . LEU A 1 168 ? -4.287 -9.737 20.383 1.00 91.44 168 LEU A C 1
ATOM 1312 O O . LEU A 1 168 ? -5.166 -10.580 20.559 1.00 91.44 168 LEU A O 1
ATOM 1316 N N . GLN A 1 169 ? -4.257 -8.573 21.022 1.00 94.88 169 GLN A N 1
ATOM 1317 C CA . GLN A 1 169 ? -5.357 -8.082 21.839 1.00 94.88 169 GLN A CA 1
ATOM 1318 C C . GLN A 1 169 ? -6.470 -7.546 20.933 1.00 94.88 169 GLN A C 1
ATOM 1320 O O . GLN A 1 169 ? -6.310 -7.432 19.715 1.00 94.88 169 GLN A O 1
ATOM 1325 N N . GLU A 1 170 ? -7.602 -7.167 21.523 1.00 94.75 170 GLU A N 1
ATOM 1326 C CA . GLU A 1 170 ? -8.723 -6.584 20.780 1.00 94.75 170 GLU A CA 1
ATOM 1327 C C . GLU A 1 170 ? -8.297 -5.361 19.946 1.00 94.75 170 GLU A C 1
ATOM 1329 O O . GLU A 1 170 ? -8.702 -5.234 18.790 1.00 94.75 170 GLU A O 1
ATOM 1334 N N . SER A 1 171 ? -7.415 -4.506 20.481 1.00 93.69 171 SER A N 1
ATOM 1335 C CA . SER A 1 171 ? -6.834 -3.373 19.746 1.00 93.69 171 SER A CA 1
ATOM 1336 C C . SER A 1 171 ? -6.045 -3.824 18.514 1.00 93.69 171 SER A C 1
ATOM 1338 O O . SER A 1 171 ? -6.257 -3.290 17.426 1.00 93.69 171 SER A O 1
ATOM 1340 N N . GLY A 1 172 ? -5.206 -4.854 18.649 1.00 94.25 172 GLY A N 1
ATOM 1341 C CA . GLY A 1 172 ? -4.446 -5.436 17.543 1.00 94.25 172 GLY A CA 1
ATOM 1342 C C . GLY A 1 172 ? -5.327 -6.045 16.460 1.00 94.25 172 GLY A C 1
ATOM 1343 O O . GLY A 1 172 ? -5.098 -5.810 15.272 1.00 94.25 172 GLY A O 1
ATOM 1344 N N . ILE A 1 173 ? -6.383 -6.763 16.850 1.00 94.25 173 ILE A N 1
ATOM 1345 C CA . ILE A 1 173 ? -7.364 -7.328 15.913 1.00 94.25 173 ILE A CA 1
ATOM 1346 C C . ILE A 1 173 ? -8.097 -6.203 15.167 1.00 94.25 173 ILE A C 1
ATOM 1348 O O . ILE A 1 173 ? -8.242 -6.274 13.944 1.00 94.25 173 ILE A O 1
ATOM 1352 N N . ARG A 1 174 ? -8.509 -5.138 15.870 1.00 94.88 174 ARG A N 1
ATOM 1353 C CA . ARG A 1 174 ? -9.135 -3.954 15.259 1.00 94.88 174 ARG A CA 1
ATOM 1354 C C . ARG A 1 174 ? -8.199 -3.255 14.277 1.00 94.88 174 ARG A C 1
ATOM 1356 O O . ARG A 1 174 ? -8.608 -2.989 13.150 1.00 94.88 174 ARG A O 1
ATOM 1363 N N . ASN A 1 175 ? -6.946 -3.016 14.656 1.00 95.50 175 ASN A N 1
ATOM 1364 C CA . ASN A 1 175 ? -5.941 -2.389 13.795 1.00 95.50 175 ASN A CA 1
ATOM 1365 C C . ASN A 1 175 ? -5.686 -3.199 12.519 1.00 95.50 175 ASN A C 1
ATOM 1367 O O . ASN A 1 175 ? -5.679 -2.640 11.419 1.00 95.50 175 ASN A O 1
ATOM 1371 N N . LEU A 1 176 ? -5.580 -4.526 12.638 1.00 94.00 176 LEU A N 1
ATOM 1372 C CA . LEU A 1 176 ? -5.489 -5.412 11.481 1.00 94.00 176 LEU A CA 1
ATOM 1373 C C . LEU A 1 176 ? -6.751 -5.328 10.607 1.00 94.00 176 LEU A C 1
ATOM 1375 O O . LEU A 1 176 ? -6.656 -5.294 9.381 1.00 94.00 176 LEU A O 1
ATOM 1379 N N . GLY A 1 177 ? -7.931 -5.250 11.225 1.00 94.88 177 GLY A N 1
ATOM 1380 C CA . GLY A 1 177 ? -9.207 -5.034 10.542 1.00 94.88 177 GLY A CA 1
ATOM 1381 C C . GLY A 1 177 ? -9.260 -3.716 9.763 1.00 94.88 177 GLY A C 1
ATOM 1382 O O . GLY A 1 177 ? -9.711 -3.704 8.618 1.00 94.88 177 GLY A O 1
ATOM 1383 N N . HIS A 1 178 ? -8.744 -2.624 10.329 1.00 95.31 178 HIS A N 1
ATOM 1384 C CA . HIS A 1 178 ? -8.661 -1.327 9.654 1.00 95.31 178 HIS A CA 1
ATOM 1385 C C . HIS A 1 178 ? -7.751 -1.381 8.422 1.00 95.31 178 HIS A C 1
ATOM 1387 O O . HIS A 1 178 ? -8.128 -0.880 7.363 1.00 95.31 178 HIS A O 1
ATOM 1393 N N . LEU A 1 179 ? -6.600 -2.052 8.522 1.00 95.31 179 LEU A N 1
ATOM 1394 C CA . LEU A 1 179 ? -5.691 -2.238 7.391 1.00 95.31 179 LEU A CA 1
ATOM 1395 C C . LEU A 1 179 ? -6.320 -3.108 6.286 1.00 95.31 179 LEU A C 1
ATOM 1397 O O . LEU A 1 179 ? -6.278 -2.732 5.115 1.00 95.31 179 LEU A O 1
ATOM 1401 N N . LYS A 1 180 ? -7.003 -4.204 6.654 1.00 94.38 180 LYS A N 1
ATOM 1402 C CA . LYS A 1 180 ? -7.791 -5.029 5.716 1.00 94.38 180 LYS A CA 1
ATOM 1403 C C . LYS A 1 180 ? -8.866 -4.212 5.003 1.00 94.38 180 LYS A C 1
ATOM 1405 O O . LYS A 1 180 ? -8.982 -4.275 3.779 1.00 94.38 180 LYS A O 1
ATOM 1410 N N . LYS A 1 181 ? -9.630 -3.411 5.753 1.00 93.69 181 LYS A N 1
ATOM 1411 C CA . LYS A 1 181 ? -10.683 -2.556 5.195 1.00 93.69 181 LYS A CA 1
ATOM 1412 C C . LYS A 1 181 ? -10.113 -1.538 4.211 1.00 93.69 181 LYS A C 1
ATOM 1414 O O . LYS A 1 181 ? -10.671 -1.390 3.121 1.00 93.69 181 LYS A O 1
ATOM 1419 N N . LEU A 1 182 ? -9.000 -0.888 4.553 1.00 94.81 182 LEU A N 1
ATOM 1420 C CA . LEU A 1 182 ? -8.312 0.049 3.665 1.00 94.81 182 LEU A CA 1
ATOM 1421 C C . LEU A 1 182 ? -7.898 -0.643 2.362 1.00 94.81 182 LEU A C 1
ATOM 1423 O O . LEU A 1 182 ? -8.171 -0.128 1.283 1.00 94.81 182 LEU A O 1
ATOM 1427 N N . MET A 1 183 ? -7.322 -1.842 2.432 1.00 92.88 183 MET A N 1
ATOM 1428 C CA . MET A 1 183 ? -6.896 -2.580 1.238 1.00 92.88 183 MET A CA 1
ATOM 1429 C C . MET A 1 183 ? -8.055 -3.033 0.346 1.00 92.88 183 MET A C 1
ATOM 1431 O O . MET A 1 183 ? -7.915 -3.088 -0.876 1.00 92.88 183 MET A O 1
ATOM 1435 N N . GLN A 1 184 ? -9.201 -3.376 0.931 1.00 90.50 184 GLN A N 1
ATOM 1436 C CA . GLN A 1 184 ? -10.361 -3.876 0.191 1.00 90.50 184 GLN A CA 1
ATOM 1437 C C . GLN A 1 184 ? -11.208 -2.746 -0.392 1.00 90.50 184 GLN A C 1
ATOM 1439 O O . GLN A 1 184 ? -11.555 -2.777 -1.570 1.00 90.50 184 GLN A O 1
ATOM 1444 N N . SER A 1 185 ? -11.524 -1.749 0.432 1.00 91.12 185 SER A N 1
ATOM 1445 C CA . SER A 1 185 ? -12.500 -0.703 0.116 1.00 91.12 185 SER A CA 1
ATOM 1446 C C . SER A 1 185 ? -11.874 0.663 -0.148 1.00 91.12 185 SER A C 1
ATOM 1448 O O . SER A 1 185 ? -12.558 1.541 -0.675 1.00 91.12 185 SER A O 1
ATOM 1450 N N . GLN A 1 186 ? -10.585 0.850 0.166 1.00 93.69 186 GLN A N 1
ATOM 1451 C CA . GLN A 1 186 ? -9.908 2.149 0.099 1.00 93.69 186 GLN A CA 1
ATOM 1452 C C . GLN A 1 186 ? -10.718 3.207 0.863 1.00 93.69 186 GLN A C 1
ATOM 1454 O O . GLN A 1 186 ? -11.120 4.242 0.327 1.00 93.69 186 GLN A O 1
ATOM 1459 N N . SER A 1 187 ? -11.056 2.853 2.105 1.00 93.50 187 SER A N 1
ATOM 1460 C CA . SER A 1 187 ? -11.774 3.682 3.064 1.00 93.50 187 SER A CA 1
ATOM 1461 C C . SER A 1 187 ? -11.259 3.414 4.477 1.00 93.50 187 SER A C 1
ATOM 1463 O O . SER A 1 187 ? -10.885 2.285 4.807 1.00 93.50 187 SER A O 1
ATOM 1465 N N . LEU A 1 188 ? -11.246 4.457 5.305 1.00 95.25 188 LEU A N 1
ATOM 1466 C CA . LEU A 1 188 ? -10.812 4.431 6.693 1.00 95.25 188 LEU A CA 1
ATOM 1467 C C . LEU A 1 188 ? -11.919 4.972 7.601 1.00 95.25 188 LEU A C 1
ATOM 1469 O O . LEU A 1 188 ? -12.403 6.082 7.396 1.00 95.25 188 LEU A O 1
ATOM 1473 N N . ASP A 1 189 ? -12.300 4.204 8.619 1.00 94.88 189 ASP A N 1
ATOM 1474 C CA . ASP A 1 189 ? -13.338 4.608 9.570 1.00 94.88 189 ASP A CA 1
ATOM 1475 C C . ASP A 1 189 ? -12.732 5.407 10.716 1.00 94.88 189 ASP A C 1
ATOM 1477 O O . ASP A 1 189 ? -11.941 4.874 11.492 1.00 94.88 189 ASP A O 1
ATOM 1481 N N . TYR A 1 190 ? -13.112 6.674 10.844 1.00 95.31 190 TYR A N 1
ATOM 1482 C CA . TYR A 1 190 ? -12.668 7.507 11.957 1.00 95.31 190 TYR A CA 1
ATOM 1483 C C . TYR A 1 190 ? -13.542 7.213 13.173 1.00 95.31 190 TYR A C 1
ATOM 1485 O O . TYR A 1 190 ? -14.769 7.160 13.062 1.00 95.31 190 TYR A O 1
ATOM 1493 N N . ASP A 1 191 ? -12.908 7.032 14.326 1.00 93.88 191 ASP A N 1
ATOM 1494 C CA . ASP A 1 191 ? -13.552 6.675 15.586 1.00 93.88 191 ASP A CA 1
ATOM 1495 C C . ASP A 1 191 ? -13.983 7.950 16.329 1.00 93.88 191 ASP A C 1
ATOM 1497 O O . ASP A 1 191 ? -13.155 8.687 16.860 1.00 93.88 191 ASP A O 1
ATOM 1501 N N . PHE A 1 192 ? -15.285 8.235 16.376 1.00 93.31 192 PHE A N 1
ATOM 1502 C CA . PHE A 1 192 ? -15.853 9.344 17.153 1.00 93.31 192 PHE A CA 1
ATOM 1503 C C . PHE A 1 192 ? -16.401 8.881 18.511 1.00 93.31 192 PHE A C 1
ATOM 1505 O O . PHE A 1 192 ? -17.305 9.513 19.055 1.00 93.31 192 PHE A O 1
ATOM 1512 N N . GLN A 1 193 ? -15.873 7.780 19.058 1.00 86.88 193 GLN A N 1
ATOM 1513 C CA . GLN A 1 193 ? -16.257 7.119 20.312 1.00 86.88 193 GLN A CA 1
ATOM 1514 C C . GLN A 1 193 ? -17.654 6.480 20.305 1.00 86.88 193 GLN A C 1
ATOM 1516 O O . GLN A 1 193 ? -17.797 5.322 20.682 1.00 86.88 193 GLN A O 1
ATOM 1521 N N . TYR A 1 194 ? -18.679 7.214 19.874 1.00 88.25 194 TYR A N 1
ATOM 1522 C CA . TYR A 1 194 ? -20.074 6.756 19.843 1.00 88.25 194 TYR A CA 1
ATOM 1523 C C . TYR A 1 194 ? -20.509 6.234 18.475 1.00 88.25 194 TYR A C 1
ATOM 1525 O O . TYR A 1 194 ? -21.486 5.499 18.364 1.00 88.25 194 TYR A O 1
ATOM 1533 N N . TYR A 1 195 ? -19.805 6.642 17.425 1.00 92.12 195 TYR A N 1
ATOM 1534 C CA . TYR A 1 195 ? -20.037 6.195 16.062 1.00 92.12 195 TYR A CA 1
ATOM 1535 C C . TYR A 1 195 ? -18.723 6.218 15.286 1.00 92.12 195 TYR A C 1
ATOM 1537 O O . TYR A 1 195 ? -17.739 6.828 15.712 1.00 92.12 195 TYR A O 1
ATOM 1545 N N . SER A 1 196 ? -18.721 5.572 14.125 1.00 92.19 196 SER A N 1
ATOM 1546 C CA . SER A 1 196 ? -17.614 5.646 13.180 1.00 92.19 196 SER A CA 1
ATOM 1547 C C . SER A 1 196 ? -18.087 6.259 11.871 1.00 92.19 196 SER A C 1
ATOM 1549 O O . SER A 1 196 ? -19.196 5.971 11.419 1.00 92.19 196 SER A O 1
ATOM 1551 N N . ALA A 1 197 ? -17.259 7.108 11.267 1.00 93.69 197 ALA A N 1
ATOM 1552 C CA . ALA A 1 197 ? -17.552 7.702 9.966 1.00 93.69 197 ALA A CA 1
ATOM 1553 C C . ALA A 1 197 ? -16.515 7.245 8.930 1.00 93.69 197 ALA A C 1
ATOM 1555 O O . ALA A 1 197 ? -15.318 7.408 9.183 1.00 93.69 197 ALA A O 1
ATOM 1556 N N . PRO A 1 198 ? -16.941 6.695 7.779 1.00 93.56 198 PRO A N 1
ATOM 1557 C CA . PRO A 1 198 ? -16.026 6.281 6.726 1.00 93.56 198 PRO A CA 1
ATOM 1558 C C . PRO A 1 198 ? -15.505 7.499 5.960 1.00 93.56 198 PRO A C 1
ATOM 1560 O O . PRO A 1 198 ? -16.277 8.330 5.482 1.00 93.56 198 PRO A O 1
ATOM 1563 N N . PHE A 1 199 ? -14.191 7.569 5.794 1.00 93.19 199 PHE A N 1
ATOM 1564 C CA . PHE A 1 199 ? -13.517 8.511 4.909 1.00 93.19 199 PHE A CA 1
ATOM 1565 C C . PHE A 1 199 ? -12.882 7.749 3.755 1.00 93.19 199 PHE A C 1
ATOM 1567 O O . PHE A 1 199 ? -12.381 6.639 3.931 1.00 93.19 199 PHE A O 1
ATOM 1574 N N . GLU A 1 200 ? -12.929 8.318 2.557 1.00 93.69 200 GLU A N 1
ATOM 1575 C CA . GLU A 1 200 ? -12.296 7.721 1.385 1.00 93.69 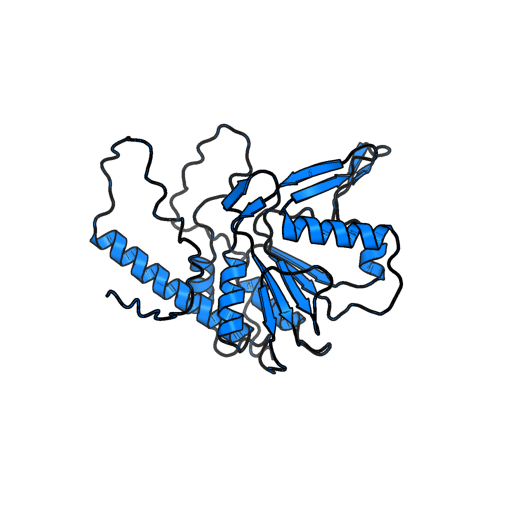200 GLU A CA 1
ATOM 1576 C C . GLU A 1 200 ? -10.777 7.908 1.434 1.00 93.69 200 GLU A C 1
ATOM 1578 O O . GLU A 1 200 ? -10.276 8.967 1.815 1.00 93.69 200 GLU A O 1
ATOM 1583 N N . THR A 1 201 ? -10.043 6.874 1.029 1.00 93.12 201 THR A N 1
ATOM 1584 C CA . THR A 1 201 ? -8.584 6.892 0.883 1.00 93.12 201 THR A CA 1
ATOM 1585 C C . THR A 1 201 ? -8.194 6.366 -0.496 1.00 93.12 201 THR A C 1
ATOM 1587 O O . THR A 1 201 ? -9.006 5.764 -1.187 1.00 93.12 201 THR A O 1
ATOM 1590 N N . ASP A 1 202 ? -6.972 6.626 -0.948 1.00 93.50 202 ASP A N 1
ATOM 1591 C CA . ASP A 1 202 ? -6.421 6.013 -2.165 1.00 93.50 202 ASP A CA 1
ATOM 1592 C C . ASP A 1 202 ? -4.932 5.784 -1.926 1.00 93.50 202 ASP A C 1
ATOM 1594 O O . ASP A 1 202 ? -4.123 6.697 -2.071 1.00 93.50 202 ASP A O 1
ATOM 1598 N N . CYS A 1 203 ? -4.585 4.611 -1.412 1.00 94.12 203 CYS A N 1
ATOM 1599 C CA . CYS A 1 203 ? -3.229 4.239 -1.032 1.00 94.12 203 CYS A CA 1
ATOM 1600 C C . CYS A 1 203 ? -2.924 2.844 -1.594 1.00 94.12 203 CYS A C 1
ATOM 1602 O O . CYS A 1 203 ? -3.522 1.863 -1.130 1.00 94.12 203 CYS A O 1
ATOM 1604 N N . PRO A 1 204 ? -2.027 2.716 -2.588 1.00 94.50 204 PRO A N 1
ATOM 1605 C CA . PRO A 1 204 ? -1.558 1.408 -3.031 1.00 94.50 204 PRO A CA 1
ATOM 1606 C C . PRO A 1 204 ? -0.765 0.730 -1.908 1.00 94.50 204 PRO A C 1
ATOM 1608 O O . PRO A 1 204 ? -0.023 1.387 -1.172 1.00 94.50 204 PRO A O 1
ATOM 1611 N N . VAL A 1 205 ? -0.927 -0.587 -1.775 1.00 96.50 205 VAL A N 1
ATOM 1612 C CA . VAL A 1 205 ? -0.338 -1.365 -0.676 1.00 96.50 205 VAL A CA 1
ATOM 1613 C C . VAL A 1 205 ? 0.555 -2.467 -1.231 1.00 96.50 205 VAL A C 1
ATOM 1615 O O . VAL A 1 205 ? 0.126 -3.252 -2.075 1.00 96.50 205 VAL A O 1
ATOM 1618 N N . ILE A 1 206 ? 1.784 -2.531 -0.727 1.00 96.94 206 ILE A N 1
ATOM 1619 C CA . ILE A 1 206 ? 2.775 -3.564 -1.021 1.00 96.94 206 ILE A CA 1
ATOM 1620 C C . ILE A 1 206 ? 3.046 -4.323 0.275 1.00 96.94 206 ILE A C 1
ATOM 1622 O O . ILE A 1 206 ? 3.395 -3.717 1.283 1.00 96.94 206 ILE A O 1
ATOM 1626 N N . ILE A 1 207 ? 2.903 -5.641 0.253 1.00 96.62 207 ILE A N 1
ATOM 1627 C CA . ILE A 1 207 ? 3.165 -6.524 1.388 1.00 96.62 207 ILE A CA 1
ATOM 1628 C C . ILE A 1 207 ? 4.447 -7.307 1.120 1.00 96.62 207 ILE A C 1
ATOM 1630 O O . ILE A 1 207 ? 4.641 -7.824 0.020 1.00 96.62 207 ILE A O 1
ATOM 1634 N N . LEU A 1 208 ? 5.301 -7.405 2.133 1.00 94.81 208 LEU A N 1
ATOM 1635 C CA . LEU A 1 208 ? 6.478 -8.266 2.159 1.00 94.81 208 LEU A CA 1
ATOM 1636 C C . LEU A 1 208 ? 6.208 -9.397 3.151 1.00 94.81 208 LEU A C 1
ATOM 1638 O O . LEU A 1 208 ? 6.043 -9.127 4.340 1.00 94.81 208 LEU A O 1
ATOM 1642 N N . SER A 1 209 ? 6.137 -10.640 2.676 1.00 93.88 209 SER A N 1
ATOM 1643 C CA . SER A 1 209 ? 5.789 -11.800 3.503 1.00 93.88 209 SER A CA 1
ATOM 1644 C C . SER A 1 209 ? 6.662 -13.024 3.213 1.00 93.88 209 SER A C 1
ATOM 1646 O O . SER A 1 209 ? 7.157 -13.223 2.101 1.00 93.88 209 SER A O 1
ATOM 1648 N N . GLU A 1 210 ? 6.824 -13.890 4.216 1.00 90.94 210 GLU A N 1
ATOM 1649 C CA . GLU A 1 210 ? 7.491 -15.186 4.028 1.00 90.94 210 GLU A CA 1
ATOM 1650 C C . GLU A 1 210 ? 6.618 -16.147 3.211 1.00 90.94 210 GLU A C 1
ATOM 1652 O O . GLU A 1 210 ? 7.109 -16.924 2.395 1.00 90.94 210 GLU A O 1
ATOM 1657 N N . GLY A 1 211 ? 5.295 -16.064 3.374 1.00 87.19 211 GLY A N 1
ATOM 1658 C CA . GLY A 1 211 ? 4.348 -17.010 2.797 1.00 87.19 211 GLY A CA 1
ATOM 1659 C C . GLY A 1 211 ? 3.021 -16.372 2.408 1.00 87.19 211 GLY A C 1
ATOM 1660 O O . GLY A 1 211 ? 2.953 -15.476 1.568 1.00 87.19 211 GLY A O 1
ATOM 1661 N N . GLN A 1 212 ? 1.928 -16.908 2.943 1.00 86.38 212 GLN A N 1
ATOM 1662 C CA . GLN A 1 212 ? 0.607 -16.326 2.739 1.00 86.38 212 GLN A CA 1
ATOM 1663 C C . GLN A 1 212 ? 0.414 -15.149 3.697 1.00 86.38 212 GLN A C 1
ATOM 1665 O O . GLN A 1 212 ? 0.514 -15.328 4.905 1.00 86.38 212 GLN A O 1
ATOM 1670 N N . SER A 1 213 ? 0.109 -13.969 3.151 1.00 88.50 213 SER A N 1
ATOM 1671 C CA . SER A 1 213 ? -0.134 -12.775 3.965 1.00 88.50 213 SER A CA 1
ATOM 1672 C C . SER A 1 213 ? -1.387 -12.913 4.833 1.00 88.50 213 SER A C 1
ATOM 1674 O O . SER A 1 213 ? -2.410 -13.449 4.394 1.00 88.50 213 SER A O 1
ATOM 1676 N N . MET A 1 214 ? -1.332 -12.352 6.043 1.00 84.69 214 MET A N 1
ATOM 1677 C CA . MET A 1 214 ? -2.456 -12.322 6.991 1.00 84.69 214 MET A CA 1
ATOM 1678 C C . MET A 1 214 ? -3.593 -11.372 6.574 1.00 84.69 214 MET A C 1
ATOM 1680 O O . MET A 1 214 ? -4.716 -11.462 7.089 1.00 84.69 214 MET A O 1
ATOM 1684 N N . ILE A 1 215 ? -3.294 -10.415 5.693 1.00 84.38 215 ILE A N 1
ATOM 1685 C CA . ILE A 1 215 ? -4.139 -9.247 5.391 1.00 84.38 215 ILE A CA 1
ATOM 1686 C C . ILE A 1 215 ? -4.922 -9.446 4.086 1.00 84.38 215 ILE A C 1
ATOM 1688 O O . ILE A 1 215 ? -5.964 -8.826 3.885 1.00 84.38 215 ILE A O 1
ATOM 1692 N N . GLY A 1 216 ? -4.493 -10.408 3.264 1.00 85.12 216 GLY A N 1
ATOM 1693 C CA . GLY A 1 216 ? -5.054 -10.673 1.943 1.00 85.12 216 GLY A CA 1
ATOM 1694 C C . GLY A 1 216 ? -4.574 -9.645 0.919 1.00 85.12 216 GLY A C 1
ATOM 1695 O O . GLY A 1 216 ? -4.411 -8.470 1.225 1.00 85.12 216 GLY A O 1
ATOM 1696 N N . SER A 1 217 ? -4.335 -10.085 -0.310 1.00 92.31 217 SER A N 1
ATOM 1697 C CA . SER A 1 217 ? -3.816 -9.251 -1.399 1.00 92.31 217 SER A CA 1
ATOM 1698 C C . SER A 1 217 ? -4.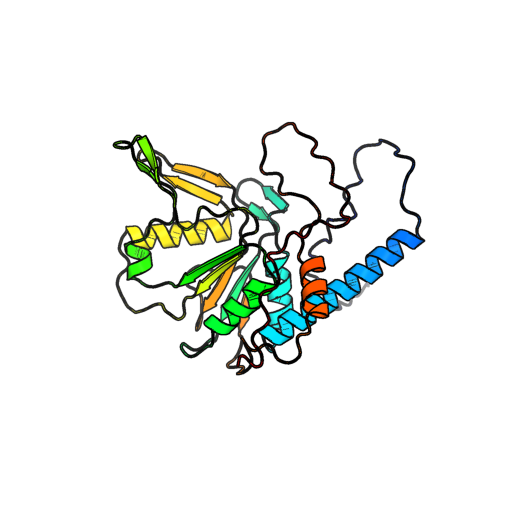560 -9.560 -2.692 1.00 92.31 217 SER A C 1
ATOM 1700 O O . SER A 1 217 ? -5.012 -10.689 -2.875 1.00 92.31 217 SER A O 1
ATOM 1702 N N . ASP A 1 218 ? -4.640 -8.593 -3.604 1.00 93.12 218 ASP A N 1
ATOM 1703 C CA . ASP A 1 218 ? -5.263 -8.791 -4.920 1.00 93.12 218 ASP A CA 1
ATOM 1704 C C . ASP A 1 218 ? -4.358 -9.616 -5.846 1.00 93.12 218 ASP A C 1
ATOM 1706 O O . ASP A 1 218 ? -4.834 -10.440 -6.623 1.00 93.12 218 ASP A O 1
ATOM 1710 N N . ALA A 1 219 ? -3.042 -9.418 -5.735 1.00 93.88 219 ALA A N 1
ATOM 1711 C CA . ALA A 1 219 ? -2.034 -10.178 -6.462 1.00 93.88 219 ALA A CA 1
ATOM 1712 C C . ALA A 1 219 ? -0.940 -10.672 -5.513 1.00 93.88 219 ALA A C 1
ATOM 1714 O O . ALA A 1 219 ? -0.514 -9.953 -4.609 1.00 93.88 219 ALA A O 1
ATOM 1715 N N . ARG A 1 220 ? -0.463 -11.898 -5.742 1.00 94.50 220 ARG A N 1
ATOM 1716 C CA . ARG A 1 220 ? 0.654 -12.500 -5.009 1.00 94.50 220 ARG A CA 1
ATOM 1717 C C . ARG A 1 220 ? 1.717 -12.954 -5.999 1.00 94.50 220 ARG A C 1
ATOM 1719 O O . ARG A 1 220 ? 1.429 -13.765 -6.874 1.00 94.50 220 ARG A O 1
ATOM 1726 N N . VAL A 1 221 ? 2.940 -12.470 -5.818 1.00 93.25 221 VAL A N 1
ATOM 1727 C CA . VAL A 1 221 ? 4.111 -12.870 -6.601 1.00 93.25 221 VAL A CA 1
ATOM 1728 C C . VAL A 1 221 ? 5.098 -13.554 -5.662 1.00 93.25 221 VAL A C 1
ATOM 1730 O O . VAL A 1 221 ? 5.470 -13.003 -4.626 1.00 93.25 221 VAL A O 1
ATOM 1733 N N . ALA A 1 222 ? 5.477 -14.789 -5.981 1.00 90.50 222 ALA A N 1
ATOM 1734 C CA . ALA A 1 222 ? 6.505 -15.510 -5.241 1.00 90.50 222 ALA A CA 1
ATOM 1735 C C . ALA A 1 222 ? 7.876 -15.114 -5.790 1.00 90.50 222 ALA A C 1
ATOM 1737 O O . ALA A 1 222 ? 8.210 -15.448 -6.924 1.00 90.50 222 ALA A O 1
ATOM 1738 N N . VAL A 1 223 ? 8.656 -14.397 -4.990 1.00 83.50 223 VAL A N 1
ATOM 1739 C CA . VAL A 1 223 ? 10.019 -13.993 -5.331 1.00 83.50 223 VAL A CA 1
ATOM 1740 C C . VAL A 1 223 ? 10.933 -15.047 -4.719 1.00 83.50 223 VAL A C 1
ATOM 1742 O O . VAL A 1 223 ? 11.415 -14.894 -3.603 1.00 83.50 223 VAL A O 1
ATOM 1745 N N . GLY A 1 224 ? 11.062 -16.196 -5.379 1.00 66.38 224 GLY A N 1
ATOM 1746 C CA . GLY A 1 224 ? 11.788 -17.334 -4.817 1.00 66.38 224 GLY A CA 1
ATOM 1747 C C . GLY A 1 224 ? 13.258 -16.996 -4.586 1.00 66.38 224 GLY A C 1
ATOM 1748 O O . GLY A 1 224 ? 14.004 -16.956 -5.551 1.00 66.38 224 GLY A O 1
ATOM 1749 N N . GLY A 1 225 ? 13.659 -16.732 -3.336 1.00 59.62 225 GLY A N 1
ATOM 1750 C CA . GLY A 1 225 ? 15.050 -16.661 -2.858 1.00 59.62 225 GLY A CA 1
ATOM 1751 C C . GLY A 1 225 ? 16.050 -15.794 -3.642 1.00 59.62 225 GLY A C 1
ATOM 1752 O O . GLY A 1 225 ? 17.245 -15.899 -3.380 1.00 59.62 225 GLY A O 1
ATOM 1753 N N . ASN A 1 226 ? 15.609 -14.984 -4.609 1.00 60.19 226 ASN A N 1
ATOM 1754 C CA . ASN A 1 226 ? 16.496 -14.267 -5.520 1.00 60.19 226 ASN A CA 1
ATOM 1755 C C . ASN A 1 226 ? 17.316 -13.238 -4.735 1.00 60.19 226 ASN A C 1
ATOM 1757 O O . ASN A 1 226 ? 16.767 -12.298 -4.161 1.00 60.19 226 ASN A O 1
ATOM 1761 N N . SER A 1 227 ? 18.638 -13.412 -4.741 1.00 57.69 227 SER A N 1
ATOM 1762 C CA . SER A 1 227 ? 19.604 -12.620 -3.967 1.00 57.69 227 SER A CA 1
ATOM 1763 C C . SER A 1 227 ? 19.659 -11.140 -4.343 1.00 57.69 227 SER A C 1
ATOM 1765 O O . SER A 1 227 ? 20.228 -10.357 -3.595 1.00 57.69 227 SER A O 1
ATOM 1767 N N . ASN A 1 228 ? 19.083 -10.761 -5.487 1.00 65.12 228 ASN A N 1
ATOM 1768 C CA . ASN A 1 228 ? 19.212 -9.417 -6.053 1.00 65.12 228 ASN A CA 1
ATOM 1769 C C . ASN A 1 228 ? 17.991 -8.523 -5.778 1.00 65.12 228 ASN A C 1
ATOM 1771 O O . ASN A 1 228 ? 17.949 -7.382 -6.233 1.00 65.12 228 ASN A O 1
ATOM 1775 N N . PHE A 1 229 ? 16.970 -9.025 -5.077 1.00 74.19 229 PHE A N 1
ATOM 1776 C CA . PHE A 1 229 ? 15.821 -8.198 -4.720 1.00 74.19 229 PHE A CA 1
ATOM 1777 C C . PHE A 1 229 ? 16.239 -7.204 -3.625 1.00 74.19 229 PHE A C 1
ATOM 1779 O O . PHE A 1 229 ? 16.660 -7.597 -2.540 1.00 74.19 229 PHE A O 1
ATOM 1786 N N . GLY A 1 230 ? 16.084 -5.910 -3.899 1.00 66.81 230 GLY A N 1
ATOM 1787 C CA . GLY A 1 230 ? 16.548 -4.815 -3.047 1.00 66.81 230 GLY A CA 1
ATOM 1788 C C . GLY A 1 230 ? 17.904 -4.236 -3.455 1.00 66.81 230 GLY A C 1
ATOM 1789 O O . GLY A 1 230 ? 18.374 -3.329 -2.771 1.00 66.81 230 GLY A O 1
ATOM 1790 N N . CYS A 1 231 ? 18.485 -4.703 -4.565 1.00 69.75 231 CYS A N 1
ATOM 1791 C CA . CYS A 1 231 ? 19.732 -4.190 -5.129 1.00 69.75 231 CYS A CA 1
ATOM 1792 C C . CYS A 1 231 ? 19.450 -3.224 -6.296 1.00 69.75 231 CYS A C 1
ATOM 1794 O O . CYS A 1 231 ? 18.461 -3.379 -7.008 1.00 69.75 231 CYS A O 1
ATOM 1796 N N . ALA A 1 232 ? 20.300 -2.217 -6.517 1.00 67.56 232 ALA A N 1
ATOM 1797 C CA . ALA A 1 232 ? 20.146 -1.247 -7.617 1.00 67.56 232 ALA A CA 1
ATOM 1798 C C . ALA A 1 232 ? 21.337 -1.238 -8.578 1.00 67.56 232 ALA A C 1
ATOM 1800 O O . ALA A 1 232 ? 21.921 -0.194 -8.871 1.00 67.56 232 ALA A O 1
ATOM 1801 N N . GLU A 1 233 ? 21.706 -2.405 -9.095 1.00 68.12 233 GLU A N 1
ATOM 1802 C CA . GLU A 1 233 ? 22.746 -2.480 -10.118 1.00 68.12 233 GLU A CA 1
ATOM 1803 C C . GLU A 1 233 ? 22.237 -1.928 -11.460 1.00 68.12 233 GLU A C 1
ATOM 1805 O O . GLU A 1 233 ? 21.180 -2.317 -11.958 1.00 68.12 233 GLU A O 1
ATOM 1810 N N . GLY A 1 234 ? 23.000 -1.009 -12.062 1.00 71.00 234 GLY A N 1
ATOM 1811 C CA . GLY A 1 234 ? 22.749 -0.522 -13.424 1.00 71.00 234 GLY A CA 1
ATOM 1812 C C . GLY A 1 234 ? 21.605 0.487 -13.581 1.00 71.00 234 GLY A C 1
ATOM 1813 O O . GLY A 1 234 ? 21.173 0.731 -14.706 1.00 71.00 234 GLY A O 1
ATOM 1814 N N . VAL A 1 235 ? 21.114 1.092 -12.493 1.00 78.12 235 VAL A N 1
ATOM 1815 C CA . VAL A 1 235 ? 20.077 2.136 -12.556 1.00 78.12 235 VAL A CA 1
ATOM 1816 C C . VAL A 1 235 ? 20.727 3.514 -12.711 1.00 78.12 235 VAL A C 1
ATOM 1818 O O . VAL A 1 235 ? 21.371 4.003 -11.787 1.00 78.12 235 VAL A O 1
ATOM 1821 N N . SER A 1 236 ? 20.550 4.158 -13.868 1.00 82.44 236 SER A N 1
ATOM 1822 C CA . SER A 1 236 ? 21.009 5.537 -14.085 1.00 82.44 236 SER A CA 1
ATOM 1823 C C . SER A 1 236 ? 19.977 6.569 -13.616 1.00 82.44 236 SER A C 1
ATOM 1825 O O . SER A 1 236 ? 18.770 6.313 -13.615 1.00 82.44 236 SER A O 1
ATOM 1827 N N . GLU A 1 237 ? 20.432 7.778 -13.275 1.00 82.12 237 GLU A N 1
ATOM 1828 C CA . GLU A 1 237 ? 19.539 8.875 -12.864 1.00 82.12 237 GLU A CA 1
ATOM 1829 C C . GLU A 1 237 ? 18.553 9.271 -13.980 1.00 82.12 237 GLU A C 1
ATOM 1831 O O . GLU A 1 237 ? 17.399 9.605 -13.715 1.00 82.12 237 GLU A O 1
ATOM 1836 N N . GLU A 1 238 ? 18.960 9.164 -15.248 1.00 82.31 238 GLU A N 1
ATOM 1837 C CA . GLU A 1 238 ? 18.080 9.420 -16.396 1.00 82.31 238 GLU A CA 1
ATOM 1838 C C . GLU A 1 238 ? 16.920 8.418 -16.464 1.00 82.31 238 GLU A C 1
ATOM 1840 O O . GLU A 1 238 ? 15.771 8.801 -16.711 1.00 82.31 238 GLU A O 1
ATOM 1845 N N . MET A 1 239 ? 17.195 7.138 -16.191 1.00 81.31 239 MET A N 1
ATOM 1846 C CA . MET A 1 239 ? 16.164 6.102 -16.121 1.00 81.31 239 MET A CA 1
ATOM 1847 C C . MET A 1 239 ? 15.214 6.351 -14.950 1.00 81.31 239 MET A C 1
ATOM 1849 O O . MET A 1 239 ? 13.999 6.216 -15.114 1.00 81.31 239 MET A O 1
ATOM 1853 N N . VAL A 1 240 ? 15.735 6.772 -13.793 1.00 84.00 240 VAL A N 1
ATOM 1854 C CA . VAL A 1 240 ? 14.918 7.140 -12.626 1.00 84.00 240 VAL A CA 1
ATOM 1855 C C . VAL A 1 240 ? 14.019 8.326 -12.945 1.00 84.00 240 VAL A C 1
ATOM 1857 O O . VAL A 1 240 ? 12.826 8.293 -12.642 1.00 84.00 240 VAL A O 1
ATOM 1860 N N . GLN A 1 241 ? 14.542 9.349 -13.616 1.00 83.81 241 GLN A N 1
ATOM 1861 C CA . GLN A 1 241 ? 13.756 10.513 -14.002 1.00 83.81 241 GLN A CA 1
ATOM 1862 C C . GLN A 1 241 ? 12.674 10.162 -15.034 1.00 83.81 241 GLN A C 1
ATOM 1864 O O . GLN A 1 241 ? 11.534 10.618 -14.913 1.00 83.81 241 GLN A O 1
ATOM 1869 N N . GLY A 1 242 ? 12.989 9.301 -16.006 1.00 81.81 242 GLY A N 1
ATOM 1870 C CA . GLY A 1 242 ? 12.007 8.754 -16.944 1.00 81.81 242 GLY A CA 1
ATOM 1871 C C . GLY A 1 242 ? 10.920 7.933 -16.243 1.00 81.81 242 GLY A C 1
ATOM 1872 O O . GLY A 1 242 ? 9.734 8.099 -16.529 1.00 81.81 242 GLY A O 1
ATOM 1873 N N . ALA A 1 243 ? 11.307 7.109 -15.267 1.00 84.62 243 ALA A N 1
ATOM 1874 C CA . ALA A 1 243 ? 10.384 6.322 -14.458 1.00 84.62 243 ALA A CA 1
ATOM 1875 C C . ALA A 1 243 ? 9.464 7.211 -13.611 1.00 84.62 243 ALA A C 1
ATOM 1877 O O . ALA A 1 243 ? 8.253 7.004 -13.595 1.00 84.62 243 ALA A O 1
ATOM 1878 N N . ARG A 1 244 ? 10.002 8.253 -12.965 1.00 86.00 244 ARG A N 1
ATOM 1879 C CA . ARG A 1 244 ? 9.214 9.266 -12.244 1.00 86.00 244 ARG A CA 1
ATOM 1880 C C . ARG A 1 244 ? 8.219 9.961 -13.164 1.00 86.00 244 ARG A C 1
ATOM 1882 O O . ARG A 1 244 ? 7.071 10.156 -12.784 1.00 86.00 244 ARG A O 1
ATOM 1889 N N . HIS A 1 245 ? 8.625 10.302 -14.385 1.00 83.94 245 HIS A N 1
ATOM 1890 C CA . HIS A 1 245 ? 7.710 10.902 -15.354 1.00 83.94 245 HIS A CA 1
ATOM 1891 C C . HIS A 1 245 ? 6.545 9.964 -15.704 1.00 83.94 245 HIS A C 1
ATOM 1893 O O . HIS A 1 245 ? 5.408 10.418 -15.783 1.00 83.94 245 HIS A O 1
ATOM 1899 N N . TYR A 1 246 ? 6.809 8.661 -15.842 1.00 84.94 246 TYR A N 1
ATOM 1900 C CA . TYR A 1 246 ? 5.773 7.654 -16.077 1.00 84.94 246 TYR A CA 1
ATOM 1901 C C . TYR A 1 246 ? 4.850 7.434 -14.865 1.00 84.94 246 TYR A C 1
ATOM 1903 O O . TYR A 1 246 ? 3.645 7.256 -15.027 1.00 84.94 246 TYR A O 1
ATOM 1911 N N . LEU A 1 247 ? 5.404 7.444 -13.649 1.00 85.31 247 LEU A N 1
ATOM 1912 C CA . LEU A 1 247 ? 4.664 7.234 -12.397 1.00 85.31 247 LEU A CA 1
ATOM 1913 C C . LEU A 1 247 ? 3.874 8.469 -11.941 1.00 85.31 247 LEU A C 1
ATOM 1915 O O . LEU A 1 247 ? 2.977 8.349 -11.101 1.00 85.31 247 LEU A O 1
ATOM 1919 N N . CYS A 1 248 ? 4.203 9.650 -12.467 1.00 76.19 248 CYS A N 1
ATOM 1920 C CA . CYS A 1 248 ? 3.522 10.889 -12.135 1.00 76.19 248 CYS A CA 1
ATOM 1921 C C . CYS A 1 248 ? 2.058 10.820 -12.610 1.00 76.19 248 CYS A C 1
ATOM 1923 O O . CYS A 1 248 ? 1.807 10.665 -13.809 1.00 76.19 248 CYS A O 1
ATOM 1925 N N . PRO A 1 249 ? 1.066 10.949 -11.711 1.00 61.25 249 PRO A N 1
ATOM 1926 C CA . PRO A 1 249 ? -0.324 10.975 -12.126 1.00 61.25 249 PRO A CA 1
ATOM 1927 C C . PRO A 1 249 ? -0.576 12.214 -12.988 1.00 61.25 249 PRO A C 1
ATOM 1929 O O . PRO A 1 249 ? -0.427 13.349 -12.532 1.00 61.25 249 PRO A O 1
ATOM 1932 N N . ALA A 1 250 ? -1.015 12.018 -14.228 1.00 46.72 250 ALA A N 1
ATOM 1933 C CA . ALA A 1 250 ? -1.533 13.113 -15.030 1.00 46.72 250 ALA A CA 1
ATOM 1934 C C . ALA A 1 250 ? -2.946 13.473 -14.542 1.00 46.72 250 ALA A C 1
ATOM 1936 O O . ALA A 1 250 ? -3.944 12.916 -14.992 1.00 46.72 250 ALA A O 1
ATOM 1937 N N . GLY A 1 251 ? -3.026 14.397 -13.587 1.00 43.84 251 GLY A N 1
ATOM 1938 C CA . GLY A 1 251 ? -4.285 14.973 -13.111 1.00 43.84 251 GLY A CA 1
ATOM 1939 C C . GLY A 1 251 ? -4.499 14.781 -11.614 1.00 43.84 251 GLY A C 1
ATOM 1940 O O . GLY A 1 251 ? -4.536 13.662 -11.110 1.00 43.84 251 GLY A O 1
ATOM 1941 N N . GLY A 1 252 ? -4.643 15.904 -10.910 1.00 38.16 252 GLY A N 1
ATOM 1942 C CA . GLY A 1 252 ? -4.825 15.961 -9.465 1.00 38.16 252 GLY A CA 1
ATOM 1943 C C . GLY A 1 252 ? -5.998 15.122 -8.957 1.00 38.16 252 GLY A C 1
ATOM 1944 O O . GLY A 1 252 ? -7.052 15.015 -9.587 1.00 38.16 252 GLY A O 1
ATOM 1945 N N . SER A 1 253 ? -5.793 14.547 -7.776 1.00 36.28 253 SER A N 1
ATOM 1946 C CA . SER A 1 253 ? -6.817 13.851 -7.006 1.00 36.28 253 SER A CA 1
ATOM 1947 C C . SER A 1 253 ? -8.039 14.757 -6.802 1.00 36.28 253 SER A C 1
ATOM 1949 O O . SER A 1 253 ? -7.915 15.872 -6.299 1.00 36.28 253 SER A O 1
ATOM 1951 N N . ARG A 1 254 ? -9.234 14.284 -7.183 1.00 37.50 254 ARG A N 1
ATOM 1952 C CA . ARG A 1 254 ? -10.524 14.991 -7.029 1.00 37.50 254 ARG A CA 1
ATOM 1953 C C . ARG A 1 254 ? -11.038 15.004 -5.580 1.00 37.50 254 ARG A C 1
ATOM 1955 O O . ARG A 1 254 ? -12.243 14.968 -5.353 1.00 37.50 254 ARG A O 1
ATOM 1962 N N . HIS A 1 255 ? -10.151 15.050 -4.591 1.00 37.00 255 HIS A N 1
ATOM 1963 C CA . HIS A 1 255 ? -10.547 15.176 -3.189 1.00 37.00 255 HIS A CA 1
ATOM 1964 C C . HIS A 1 255 ? -10.713 16.658 -2.843 1.00 37.00 255 HIS A C 1
ATOM 1966 O O . HIS A 1 255 ? -9.879 17.282 -2.198 1.00 37.00 255 HIS A O 1
ATOM 1972 N N . GLY A 1 256 ? -11.809 17.221 -3.341 1.00 30.34 256 GLY A N 1
ATOM 1973 C CA . GLY A 1 256 ? -12.280 18.564 -3.051 1.00 30.34 256 GLY A CA 1
ATOM 1974 C C . GLY A 1 256 ? -13.724 18.659 -3.517 1.00 30.34 256 GLY A C 1
ATOM 1975 O O . GLY A 1 256 ? -14.010 18.418 -4.685 1.00 30.34 256 GLY A O 1
ATOM 1976 N N . THR A 1 257 ? -14.618 18.911 -2.567 1.00 29.39 257 THR A N 1
ATOM 1977 C CA . THR A 1 257 ? -16.028 19.304 -2.695 1.00 29.39 257 THR A CA 1
ATOM 1978 C C . THR A 1 257 ? -16.517 19.652 -4.108 1.00 29.39 257 THR A C 1
ATOM 1980 O O . THR A 1 257 ? -15.913 20.456 -4.814 1.00 29.39 257 THR A O 1
ATOM 1983 N N . ARG A 1 258 ? -17.686 19.096 -4.478 1.00 32.94 258 ARG A N 1
ATOM 1984 C CA . ARG A 1 258 ? -18.527 19.524 -5.614 1.00 32.94 258 ARG A CA 1
ATOM 1985 C C . ARG A 1 258 ? -18.364 21.029 -5.898 1.00 32.94 258 ARG A C 1
ATOM 1987 O O . ARG A 1 258 ? -18.813 21.847 -5.104 1.00 32.94 258 ARG A O 1
ATOM 1994 N N . GLY A 1 259 ? -17.792 21.358 -7.057 1.00 27.91 259 GLY A N 1
ATOM 1995 C CA . GLY A 1 259 ? -17.754 22.718 -7.602 1.00 27.91 259 GLY A CA 1
ATOM 1996 C C . GLY A 1 259 ? -16.380 23.383 -7.534 1.00 27.91 259 GLY A C 1
ATOM 1997 O O . GLY A 1 259 ? -16.112 24.182 -6.649 1.00 27.91 259 GLY A O 1
ATOM 1998 N N . GLY A 1 260 ? -15.522 23.104 -8.516 1.00 22.92 260 GLY A N 1
ATOM 1999 C CA . GLY A 1 260 ? -14.256 23.816 -8.685 1.00 22.92 260 GLY A CA 1
ATOM 2000 C C . GLY A 1 260 ? -13.452 23.247 -9.844 1.00 22.92 260 GLY A C 1
ATOM 2001 O O . GLY A 1 260 ? -12.752 22.251 -9.695 1.00 22.92 260 GLY A O 1
ATOM 2002 N N . VAL A 1 261 ? -13.581 23.854 -11.023 1.00 27.42 261 VAL A N 1
ATOM 2003 C CA . VAL A 1 261 ? -12.762 23.536 -12.199 1.00 27.42 261 VAL A CA 1
ATOM 2004 C C . VAL A 1 261 ? -11.348 24.057 -11.940 1.00 27.42 261 VAL A C 1
ATOM 2006 O O . VAL A 1 261 ? -11.027 25.191 -12.283 1.00 27.42 261 VAL A O 1
ATOM 2009 N N . TYR A 1 262 ? -10.489 23.246 -11.326 1.00 25.56 262 TYR A N 1
ATOM 2010 C CA . TYR A 1 262 ? -9.056 23.519 -11.338 1.00 25.56 262 TYR A CA 1
ATOM 2011 C C . TYR A 1 262 ? -8.513 23.086 -12.697 1.00 25.56 262 TYR A C 1
ATOM 2013 O O . TYR A 1 262 ? -8.378 21.898 -12.996 1.00 25.56 262 TYR A O 1
ATOM 2021 N N . ARG A 1 263 ? -8.292 24.087 -13.557 1.00 22.94 263 ARG A N 1
ATOM 2022 C CA . ARG A 1 263 ? -7.581 23.955 -14.830 1.00 22.94 263 ARG A CA 1
ATOM 2023 C C . ARG A 1 263 ? -6.268 23.210 -14.597 1.00 22.94 263 ARG A C 1
ATOM 2025 O O . ARG A 1 263 ? -5.524 23.550 -13.681 1.00 22.94 263 ARG A O 1
ATOM 2032 N N . ALA A 1 264 ? -6.002 22.225 -15.452 1.00 26.67 264 ALA A N 1
ATOM 2033 C CA . ALA A 1 264 ? -4.691 21.616 -15.586 1.00 26.67 264 ALA A CA 1
ATOM 2034 C C . ALA A 1 264 ? -3.654 22.734 -15.749 1.00 26.67 264 ALA A C 1
ATOM 2036 O O . ALA A 1 264 ? -3.707 23.490 -16.719 1.00 26.67 264 ALA A O 1
ATOM 2037 N N . ALA A 1 265 ? -2.770 22.872 -14.764 1.00 24.16 265 ALA A N 1
ATOM 2038 C CA . ALA A 1 265 ? -1.579 23.681 -14.918 1.00 24.16 265 ALA A CA 1
ATOM 2039 C C . ALA A 1 265 ? -0.753 23.048 -16.040 1.00 24.16 265 ALA A C 1
ATOM 2041 O O . ALA A 1 265 ? -0.480 21.846 -16.020 1.00 24.16 265 ALA A O 1
ATOM 2042 N N . GLU A 1 266 ? -0.421 23.858 -17.038 1.00 24.67 266 GLU A N 1
ATOM 2043 C CA . GLU A 1 266 ? 0.546 23.533 -18.073 1.00 24.67 266 GLU A CA 1
ATOM 2044 C C . GLU A 1 266 ? 1.819 23.012 -17.398 1.00 24.67 266 GLU A C 1
ATOM 2046 O O . GLU A 1 266 ? 2.507 23.729 -16.673 1.00 24.67 266 GLU A O 1
ATOM 2051 N N . ALA A 1 267 ? 2.097 21.722 -17.588 1.00 27.33 267 ALA A N 1
ATOM 2052 C CA . ALA A 1 267 ? 3.277 21.067 -17.055 1.00 27.33 267 ALA A CA 1
ATOM 2053 C C . ALA A 1 267 ? 4.499 21.466 -17.892 1.00 27.33 267 ALA A C 1
ATOM 2055 O O . ALA A 1 267 ? 4.985 20.706 -18.725 1.00 27.33 267 ALA A O 1
ATOM 2056 N N . VAL A 1 268 ? 4.997 22.677 -17.653 1.00 27.61 268 VAL A N 1
ATOM 2057 C CA . VAL A 1 268 ? 6.372 23.066 -17.959 1.00 27.61 268 VAL A CA 1
ATOM 2058 C C . VAL A 1 268 ? 7.022 23.448 -16.629 1.00 27.61 268 VAL A C 1
ATOM 2060 O O . VAL A 1 268 ? 6.811 24.537 -16.111 1.00 27.61 268 VAL A O 1
ATOM 2063 N N . GLY A 1 269 ? 7.797 22.526 -16.050 1.00 27.22 269 GLY A N 1
ATOM 2064 C CA . GLY A 1 269 ? 8.854 22.882 -15.092 1.00 27.22 269 GLY A CA 1
ATOM 2065 C C . GLY A 1 269 ? 8.574 22.813 -13.582 1.00 27.22 269 GLY A C 1
ATOM 2066 O O . GLY A 1 269 ? 9.399 23.310 -12.824 1.00 27.22 269 GLY A O 1
ATOM 2067 N N . GLY A 1 270 ? 7.490 22.193 -13.104 1.00 26.12 270 GLY A N 1
ATOM 2068 C CA . GLY A 1 270 ? 7.239 22.018 -11.660 1.00 26.12 270 GLY A CA 1
ATOM 2069 C C . GLY A 1 270 ? 7.332 20.557 -11.216 1.00 26.12 270 GLY A C 1
ATOM 2070 O O . GLY A 1 270 ? 6.382 19.804 -11.402 1.00 26.12 270 GLY A O 1
ATOM 2071 N N . GLY A 1 271 ? 8.469 20.133 -10.658 1.00 31.69 271 GLY A N 1
ATOM 2072 C CA . GLY A 1 271 ? 8.688 18.752 -10.217 1.00 31.69 271 GLY A CA 1
ATOM 2073 C C . GLY A 1 271 ? 7.811 18.350 -9.024 1.00 31.69 271 GLY A C 1
ATOM 2074 O O . GLY A 1 271 ? 7.907 18.941 -7.955 1.00 31.69 271 GLY A O 1
ATOM 2075 N N . CYS A 1 272 ? 7.004 17.295 -9.181 1.00 39.16 272 CYS A N 1
ATOM 2076 C CA . CYS A 1 272 ? 6.269 16.633 -8.089 1.00 39.16 272 CYS A CA 1
ATOM 2077 C C . CYS A 1 272 ? 7.152 15.753 -7.180 1.00 39.16 272 CYS A C 1
ATOM 2079 O O . CYS A 1 272 ? 6.630 15.046 -6.321 1.00 39.16 272 CYS A O 1
ATOM 2081 N N . TYR A 1 273 ? 8.473 15.766 -7.367 1.00 43.34 273 TYR A N 1
ATOM 2082 C CA . TYR A 1 273 ? 9.401 14.869 -6.685 1.00 43.34 273 TYR A CA 1
ATOM 2083 C C . TYR A 1 273 ? 10.375 15.661 -5.813 1.00 43.34 273 TYR A C 1
ATOM 2085 O O . TYR A 1 273 ? 10.853 16.728 -6.200 1.00 43.34 273 TYR A O 1
ATOM 2093 N N . ARG A 1 274 ? 10.640 15.132 -4.613 1.00 38.09 274 ARG A N 1
ATOM 2094 C CA . ARG A 1 274 ? 11.649 15.641 -3.674 1.00 38.09 274 ARG A CA 1
ATOM 2095 C C . ARG A 1 274 ? 13.011 15.722 -4.384 1.00 38.09 274 ARG A C 1
ATOM 2097 O O . ARG A 1 274 ? 13.287 14.902 -5.258 1.00 38.09 274 ARG A O 1
ATOM 2104 N N . ALA A 1 275 ? 13.839 16.702 -4.011 1.00 33.59 275 ALA A N 1
ATOM 2105 C CA . ALA A 1 275 ? 15.199 16.861 -4.536 1.00 33.59 275 ALA A CA 1
ATOM 2106 C C . ALA A 1 275 ? 15.982 15.528 -4.487 1.00 33.59 275 ALA A C 1
ATOM 2108 O O . ALA A 1 275 ? 15.767 14.751 -3.550 1.00 33.59 275 ALA A O 1
ATOM 2109 N N . PRO A 1 276 ? 16.853 15.251 -5.477 1.00 38.78 276 PRO A N 1
ATOM 2110 C CA . PRO A 1 276 ? 17.492 13.950 -5.637 1.00 38.78 276 PRO A CA 1
ATOM 2111 C C . PRO A 1 276 ? 18.327 13.607 -4.401 1.00 38.78 276 PRO A C 1
ATOM 2113 O O . PRO A 1 276 ? 19.291 14.295 -4.071 1.00 38.78 276 PRO A O 1
ATOM 2116 N N . VAL A 1 277 ? 17.938 12.536 -3.711 1.00 44.56 277 VAL A N 1
ATOM 2117 C CA . VAL A 1 277 ? 18.849 11.795 -2.839 1.00 44.56 277 VAL A CA 1
ATOM 2118 C C . VAL A 1 277 ? 19.682 10.935 -3.782 1.00 44.56 277 VAL A C 1
ATOM 2120 O O . VAL A 1 277 ? 19.110 10.254 -4.633 1.00 44.56 277 VAL A O 1
ATOM 2123 N N . ALA A 1 278 ? 21.010 11.040 -3.695 1.00 46.91 278 ALA A N 1
ATOM 2124 C CA . ALA A 1 278 ? 21.904 10.210 -4.492 1.00 46.91 278 ALA A CA 1
ATOM 2125 C C . ALA A 1 278 ? 21.535 8.736 -4.281 1.00 46.91 278 ALA A C 1
ATOM 2127 O O . ALA A 1 278 ? 21.401 8.298 -3.134 1.00 46.91 278 ALA A O 1
ATOM 2128 N N . LEU A 1 279 ? 21.348 7.998 -5.381 1.00 49.28 279 LEU A N 1
ATOM 2129 C CA . LEU A 1 279 ? 21.209 6.547 -5.319 1.00 49.28 279 LEU A CA 1
ATOM 2130 C C . LEU A 1 279 ? 22.424 5.999 -4.557 1.00 49.28 279 LEU A C 1
ATOM 2132 O O . LEU A 1 279 ? 23.543 6.437 -4.825 1.00 49.28 279 LEU A O 1
ATOM 2136 N N . PRO A 1 280 ? 22.238 5.099 -3.582 1.00 46.97 280 PRO A N 1
ATOM 2137 C CA . PRO A 1 280 ? 23.371 4.540 -2.868 1.00 46.97 280 PRO A CA 1
ATOM 2138 C C . PRO A 1 280 ? 24.230 3.732 -3.848 1.00 46.97 280 PRO A C 1
ATOM 2140 O O . PRO A 1 280 ? 23.760 2.745 -4.417 1.00 46.97 280 PRO A O 1
ATOM 2143 N N . ASP A 1 281 ? 25.479 4.160 -4.048 1.00 40.03 281 ASP A N 1
ATOM 2144 C CA . ASP A 1 281 ? 26.463 3.433 -4.849 1.00 40.03 281 ASP A CA 1
ATOM 2145 C C . ASP A 1 281 ? 26.634 2.016 -4.278 1.00 40.03 281 ASP A C 1
ATOM 2147 O O . ASP A 1 281 ? 27.103 1.838 -3.153 1.00 40.03 281 ASP A O 1
ATOM 2151 N N . GLY A 1 282 ? 26.232 1.001 -5.047 1.00 47.50 282 GLY A N 1
ATOM 2152 C CA . GLY A 1 282 ? 26.496 -0.403 -4.721 1.00 47.50 282 GLY A CA 1
ATOM 2153 C C . GLY A 1 282 ? 25.724 -0.975 -3.528 1.00 47.50 282 GLY A C 1
ATOM 2154 O O . GLY A 1 282 ? 26.245 -1.864 -2.858 1.00 47.50 282 GLY A O 1
ATOM 2155 N N . ALA A 1 283 ? 24.504 -0.506 -3.241 1.00 41.78 283 ALA A N 1
ATOM 2156 C CA . ALA A 1 283 ? 23.666 -1.149 -2.227 1.00 41.78 283 ALA A CA 1
ATOM 2157 C C . ALA A 1 283 ? 23.191 -2.537 -2.699 1.00 41.78 283 ALA A C 1
ATOM 2159 O O . ALA A 1 283 ? 22.200 -2.644 -3.425 1.00 41.78 283 ALA A O 1
ATOM 2160 N N . CYS A 1 284 ? 23.914 -3.568 -2.262 1.00 39.09 284 CYS A N 1
ATOM 2161 C CA . CYS A 1 284 ? 23.478 -4.958 -2.145 1.00 39.09 284 CYS A CA 1
ATOM 2162 C C . CYS A 1 284 ? 23.409 -5.310 -0.654 1.00 39.09 284 CYS A C 1
ATOM 2164 O O . CYS A 1 284 ? 24.413 -5.050 0.049 1.00 39.09 284 CYS A O 1
#

Organism: NCBI:txid652834

Foldseek 3Di:
DDDDDDDDDDDDPCPDPPQPPPDPDDDDDDPDDPDPVVVVVVVVLLVVLVVLQLVQLCLQQVDSVSSVLVLLLLQFWFPDADPQATPRHFAEEAEQDALPDPVVLSVVSVLLQAAAEAEAEDELCCLQPFFQAWEQDPVVRDTRHHSVPDAASYEYEYECSNYDDDDRDPSSVVNLVQLLCCRGRQWGWHHDPVDTDIDHHIYRYYYYYHHDDPSDTPYYDYSNPDPSNSWRPPNDPVSSVSNNVNSDDNDDDPPDDDDDPPPRDDPDDDDSHDDDDPNPPTDD

Secondary structure (DSSP, 8-state):
-----------------TTS----S-----S-PPPHHHHHHHHHHHHHHHHHHHHHHHHHHS-HHHHHHHHHHHH----EEETTEEES--EEEEES--TTS-HHHHHHHHHTT-S-EEEEE--HHHHHHS--S-EEETTTTEEE--TT---TTPEEEEE-TT--S----HHHHHHHHHHHHHHHHSEEEEE-SS-EEEEE----EEEE-SSS-SS--SEEEE--S-TTTT--TT--HHHHHHHHHHHS-SS----S-S---------SS---SPPPPPPPTT--

Radius of gyration: 21.29 Å; chains: 1; bounding box: 48×51×66 Å

InterPro domains:
  IPR019140 Mini-chromosome maintenance complex-binding protein [PF09739] (23-228)
  IPR019140 Mini-chromosome maintenance complex-binding protein [PTHR13489] (20-247)

pLDDT: mean 74.31, std 25.51, range [19.56, 97.19]

Sequence (284 aa):
TYTYTCTYTHTHIHIQIQVLSRHGDGYIKNHNSPSPSSHTRVQSHLAVARENALSCMKAITGDSLAAEYLLMCLISRVTERLASLTLGKLALNFSGLHRNFNHAGFISLLSHFVPNMKVINLSVKYLNESAFVPKKDYDIQRLLHGELQLPAGTVIVVNELTMDEGVLQESGIRNLGHLKKLMQSQSLDYDFQYYSAPFETDCPVIILSEGQSMIGSDARVAVGGNSNFGCAEGVSEEMVQGARHYLCPAGGSRHGTRGGVYRAAEAVGGGCYRAPVALPDGAC